Protein AF-A0AAV7BR10-F1 (afdb_monomer)

Foldseek 3Di:
DFPDAFQKKKKWFAAPPDDQVNVCVVLCVLHHWPDKAKDDDPPPGTIIIMTGGPHNNSLVSCQVPQQQDDDPRTGMHMFGDDDPPDDDDDPDDGPDPDCPVPPQWFKKKKAQADQPDFQVLVCVLLVVLADWPDKGFDADPVPRTGPRIIMTIHNDPRSLVVCQVPQAQDDRPNTRMHMDGDDPPPPDDDDDPDDPPPQPDLVNQLVPDDFLFQKKKKFWQQPPDDQVLVCVLLVVLAAWDDKADDNNRRMIMTGHPGSSSLSVSQSVQAQDDRPNTGMHMHGDDDDPVSVVVVVVVVVVVVVVVVVVVVVVPD

Solvent-accessible surface area (backbone atoms only — not comparable to full-atom values): 17869 Å² total; per-residue (Å²): 142,77,91,79,66,73,27,37,30,32,41,29,51,38,38,86,85,63,48,62,69,56,52,51,60,59,53,41,75,65,31,66,64,72,48,73,49,70,47,78,52,88,87,74,56,63,21,33,31,39,40,28,30,78,43,39,70,36,34,55,52,39,39,71,69,43,40,65,38,69,48,89,87,27,52,24,43,43,42,77,52,80,68,96,86,76,80,81,88,80,91,79,83,85,85,71,86,82,65,66,83,59,78,74,33,33,45,32,28,38,31,55,40,32,70,84,64,46,42,64,55,51,48,63,72,50,44,86,47,40,66,69,75,47,65,42,56,42,51,42,90,88,76,67,44,55,70,27,33,31,40,39,23,17,63,42,62,66,32,38,53,50,40,32,67,69,47,39,65,36,76,49,85,92,25,52,24,43,46,38,79,51,75,80,69,72,75,76,83,74,91,65,98,66,92,75,72,70,75,54,49,57,73,62,52,48,71,71,50,61,82,82,55,19,36,26,26,41,32,48,33,75,61,88,60,44,60,67,57,52,50,66,70,49,46,87,43,42,62,71,74,47,72,49,70,38,51,96,75,12,33,33,39,40,26,32,78,41,32,65,29,26,27,52,38,29,42,70,46,36,71,35,71,52,91,88,22,61,25,45,38,42,77,42,83,85,53,76,74,62,59,52,52,57,56,51,49,57,49,50,54,51,49,51,54,52,50,55,57,57,67,68,71,114

Structure (mmCIF, N/CA/C/O backbone):
data_AF-A0AAV7BR10-F1
#
_entry.id   AF-A0AAV7BR10-F1
#
loop_
_atom_site.group_PDB
_atom_site.id
_atom_site.type_symbol
_atom_site.label_atom_id
_atom_site.label_alt_id
_atom_site.label_comp_id
_atom_site.label_asym_id
_atom_site.label_entity_id
_atom_site.label_seq_id
_atom_site.pdbx_PDB_ins_code
_atom_site.Cartn_x
_atom_site.Cartn_y
_atom_site.Cartn_z
_atom_site.occupancy
_atom_site.B_iso_or_equiv
_atom_site.auth_seq_id
_atom_site.auth_comp_id
_atom_site.auth_asym_id
_atom_site.auth_atom_id
_atom_site.pdbx_PDB_model_num
ATOM 1 N N . MET A 1 1 ? 33.659 -6.504 -19.822 1.00 43.47 1 MET A N 1
ATOM 2 C CA . MET A 1 1 ? 32.257 -6.077 -19.611 1.00 43.47 1 MET A CA 1
ATOM 3 C C . MET A 1 1 ? 31.432 -7.287 -19.159 1.00 43.47 1 MET A C 1
ATOM 5 O O . MET A 1 1 ? 30.540 -7.712 -19.874 1.00 43.47 1 MET A O 1
ATOM 9 N N . GLU A 1 2 ? 31.748 -7.874 -17.999 1.00 45.16 2 GLU A N 1
ATOM 10 C CA . GLU A 1 2 ? 31.000 -9.016 -17.420 1.00 45.16 2 GLU A CA 1
ATOM 11 C C . GLU A 1 2 ? 30.493 -8.731 -15.988 1.00 45.16 2 GLU A C 1
ATOM 13 O O . GLU A 1 2 ? 29.730 -9.517 -15.435 1.00 45.16 2 GLU A O 1
ATOM 18 N N . ASP A 1 3 ? 30.846 -7.578 -15.406 1.00 47.34 3 ASP A N 1
ATOM 19 C CA . ASP A 1 3 ? 30.619 -7.255 -13.986 1.00 47.34 3 ASP A CA 1
ATOM 20 C C . ASP A 1 3 ? 29.206 -6.763 -13.619 1.00 47.34 3 ASP A C 1
ATOM 22 O O . ASP A 1 3 ? 28.959 -6.409 -12.469 1.00 47.34 3 ASP A O 1
ATOM 26 N N . GLU A 1 4 ? 28.249 -6.756 -14.548 1.00 62.22 4 GLU A N 1
ATOM 27 C CA . GLU A 1 4 ? 26.954 -6.085 -14.324 1.00 62.22 4 GLU A CA 1
ATOM 28 C C . GLU A 1 4 ? 25.726 -6.996 -14.455 1.00 62.22 4 GLU A C 1
ATOM 30 O O . GLU A 1 4 ? 24.586 -6.545 -14.353 1.00 62.22 4 GLU A O 1
ATOM 35 N N . MET A 1 5 ? 25.919 -8.303 -14.659 1.00 73.06 5 MET A N 1
ATOM 36 C CA . MET A 1 5 ? 24.786 -9.216 -14.811 1.00 73.06 5 MET A CA 1
ATOM 37 C C . MET A 1 5 ? 24.234 -9.679 -13.449 1.00 73.06 5 MET A C 1
ATOM 39 O O . MET A 1 5 ? 25.004 -10.094 -12.576 1.00 73.06 5 MET A O 1
ATOM 43 N N . PRO A 1 6 ? 22.902 -9.660 -13.239 1.00 81.69 6 PRO A N 1
ATOM 44 C CA . PRO A 1 6 ? 22.301 -10.009 -11.955 1.00 81.69 6 PRO A CA 1
ATOM 45 C C . PRO A 1 6 ? 22.553 -11.481 -11.610 1.00 81.69 6 PRO A C 1
ATOM 47 O O . PRO A 1 6 ? 22.370 -12.370 -12.438 1.00 81.69 6 PRO A O 1
ATOM 50 N N . ARG A 1 7 ? 22.956 -11.758 -10.367 1.00 88.19 7 ARG A N 1
ATOM 51 C CA . ARG A 1 7 ? 23.260 -13.121 -9.879 1.00 88.19 7 ARG A CA 1
ATOM 52 C C . ARG A 1 7 ? 22.300 -13.619 -8.803 1.00 88.19 7 ARG A C 1
ATOM 54 O O . ARG A 1 7 ? 22.440 -14.743 -8.326 1.00 88.19 7 ARG A O 1
ATOM 61 N N . THR A 1 8 ? 21.327 -12.796 -8.434 1.00 87.19 8 THR A N 1
ATOM 62 C CA . THR A 1 8 ? 20.400 -13.077 -7.340 1.00 87.19 8 THR A CA 1
ATOM 63 C C . THR A 1 8 ? 18.991 -13.252 -7.881 1.00 87.19 8 THR A C 1
ATOM 65 O O . THR A 1 8 ? 18.520 -12.444 -8.683 1.00 87.19 8 THR A O 1
ATOM 68 N N . LEU A 1 9 ? 18.311 -14.298 -7.424 1.00 88.12 9 LEU A N 1
ATOM 69 C CA . LEU A 1 9 ? 16.923 -14.600 -7.743 1.00 88.12 9 LEU A CA 1
ATOM 70 C C . LEU A 1 9 ? 16.039 -14.392 -6.517 1.00 88.12 9 LEU A C 1
ATOM 72 O O . LEU A 1 9 ? 16.405 -14.769 -5.408 1.00 88.12 9 LEU A O 1
ATOM 76 N N . TYR A 1 10 ? 14.857 -13.838 -6.735 1.00 90.25 10 TYR A N 1
ATOM 77 C CA . TYR A 1 10 ? 13.720 -13.927 -5.831 1.00 90.25 10 TYR A CA 1
ATOM 78 C C . TYR A 1 10 ? 12.954 -15.222 -6.121 1.00 90.25 10 TYR A C 1
ATOM 80 O O . TYR A 1 10 ? 12.606 -15.483 -7.272 1.00 90.25 10 TYR A O 1
ATOM 88 N N . VAL A 1 11 ? 12.654 -16.004 -5.086 1.00 87.88 11 VAL A N 1
ATOM 89 C CA . VAL A 1 11 ? 11.868 -17.242 -5.159 1.00 87.88 11 VAL A CA 1
ATOM 90 C C . VAL A 1 11 ? 10.693 -17.126 -4.187 1.00 87.88 11 VAL A C 1
ATOM 92 O O . VAL A 1 11 ? 10.872 -17.196 -2.976 1.00 87.88 11 VAL A O 1
ATOM 95 N N . GLY A 1 12 ? 9.487 -16.919 -4.707 1.00 86.44 12 GLY A N 1
ATOM 96 C CA . GLY A 1 12 ? 8.266 -16.721 -3.922 1.00 86.44 12 GLY A CA 1
ATOM 97 C C . GLY A 1 12 ? 7.225 -17.821 -4.105 1.00 86.44 12 GLY A C 1
ATOM 98 O O . GLY A 1 12 ? 7.429 -18.778 -4.855 1.00 86.44 12 GLY A O 1
ATOM 99 N N . ASN A 1 13 ? 6.076 -17.642 -3.444 1.00 84.25 13 ASN A N 1
ATOM 100 C CA . ASN A 1 13 ? 4.970 -18.609 -3.411 1.00 84.25 13 ASN A CA 1
ATOM 101 C C . ASN A 1 13 ? 5.385 -19.983 -2.850 1.00 84.25 13 ASN A C 1
ATOM 103 O O . ASN A 1 13 ? 4.902 -21.026 -3.294 1.00 84.25 13 ASN A O 1
ATOM 107 N N . LEU A 1 14 ? 6.304 -19.993 -1.883 1.00 85.62 14 LEU A N 1
ATOM 108 C CA . LEU A 1 14 ? 6.765 -21.228 -1.259 1.00 85.62 14 LEU A CA 1
ATOM 109 C C . LEU A 1 14 ? 5.678 -21.800 -0.336 1.00 85.62 14 LEU A C 1
ATOM 111 O O . LEU A 1 14 ? 4.795 -21.078 0.138 1.00 85.62 14 LEU A O 1
ATOM 115 N N . SER A 1 15 ? 5.722 -23.112 -0.089 1.00 84.06 15 SER A N 1
ATOM 116 C CA . SER A 1 15 ? 4.956 -23.696 1.020 1.00 84.06 15 SER A CA 1
ATOM 117 C C . SER A 1 15 ? 5.592 -23.300 2.352 1.00 84.06 15 SER A C 1
ATOM 119 O O . SER A 1 15 ? 6.796 -23.063 2.424 1.00 84.06 15 SER A O 1
ATOM 121 N N . ARG A 1 16 ? 4.792 -23.265 3.418 1.00 83.44 16 ARG A N 1
ATOM 122 C CA . ARG A 1 16 ? 5.275 -23.026 4.787 1.00 83.44 16 ARG A CA 1
ATOM 123 C C . ARG A 1 16 ? 6.167 -24.147 5.310 1.00 83.44 16 ARG A C 1
ATOM 125 O O . ARG A 1 16 ? 6.990 -23.895 6.178 1.00 83.44 16 ARG A O 1
ATOM 132 N N . ASP A 1 17 ? 6.047 -25.334 4.727 1.00 85.06 17 ASP A N 1
ATOM 133 C CA . ASP A 1 17 ? 6.881 -26.492 5.058 1.00 85.06 17 ASP A CA 1
ATOM 134 C C . ASP A 1 17 ? 8.230 -26.483 4.319 1.00 85.06 17 ASP A C 1
ATOM 136 O O . ASP A 1 17 ? 9.089 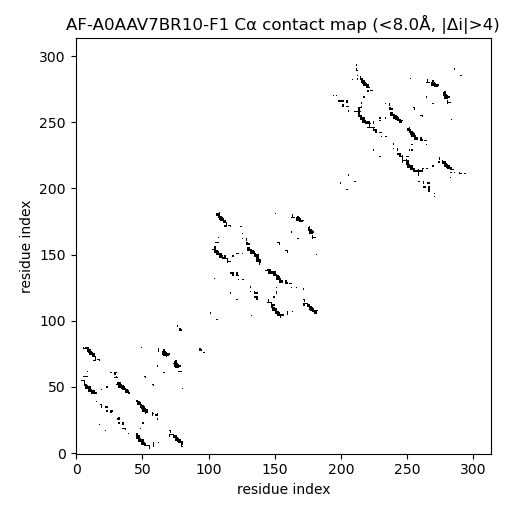-27.329 4.567 1.00 85.06 17 ASP A O 1
ATOM 140 N N . VAL A 1 18 ? 8.428 -25.553 3.374 1.00 86.06 18 VAL A N 1
ATOM 141 C CA . VAL A 1 18 ? 9.709 -25.413 2.675 1.00 86.06 18 VAL A CA 1
ATOM 142 C C . VAL A 1 18 ? 10.737 -24.829 3.636 1.00 86.06 18 VAL A C 1
ATOM 144 O O . VAL A 1 18 ? 10.479 -23.843 4.318 1.00 86.06 18 VAL A O 1
ATOM 147 N N . THR A 1 19 ? 11.927 -25.420 3.644 1.00 88.25 19 THR A N 1
ATOM 148 C CA . THR A 1 19 ? 13.073 -24.936 4.413 1.00 88.25 19 THR A CA 1
ATOM 149 C C . THR A 1 19 ? 14.135 -24.344 3.494 1.00 88.25 19 THR A C 1
ATOM 151 O O . THR A 1 19 ? 14.229 -24.682 2.311 1.00 88.25 19 THR A O 1
ATOM 154 N N . GLU A 1 20 ? 14.989 -23.491 4.054 1.00 86.56 20 GLU A N 1
ATOM 155 C CA . GLU A 1 20 ? 16.137 -22.925 3.341 1.00 86.56 20 GLU A CA 1
ATOM 156 C C . GLU A 1 20 ? 17.071 -24.018 2.797 1.00 86.56 20 GLU A C 1
ATOM 158 O O . GLU A 1 20 ? 17.507 -23.950 1.648 1.00 86.56 20 GLU A O 1
ATOM 163 N N . ALA A 1 21 ? 17.305 -25.074 3.586 1.00 85.56 21 ALA A N 1
ATOM 164 C CA . ALA A 1 21 ? 18.121 -26.219 3.188 1.00 85.56 21 ALA A CA 1
ATOM 165 C C . ALA A 1 21 ? 17.555 -26.936 1.952 1.00 85.56 21 ALA A C 1
ATOM 167 O O . ALA A 1 21 ? 18.310 -27.295 1.048 1.00 85.56 21 ALA A O 1
ATOM 168 N N . LEU A 1 22 ? 16.228 -27.093 1.873 1.00 88.44 22 LEU A N 1
ATOM 169 C CA . LEU A 1 22 ? 15.575 -27.680 0.704 1.00 88.44 22 LEU A CA 1
ATOM 170 C C . LEU A 1 22 ? 15.758 -26.799 -0.537 1.00 88.44 22 LEU A C 1
ATOM 172 O O . LEU A 1 22 ? 16.078 -27.315 -1.607 1.00 88.44 22 LEU A O 1
ATOM 176 N N . ILE A 1 23 ? 15.583 -25.480 -0.409 1.00 90.94 23 ILE A N 1
ATOM 177 C CA . ILE A 1 23 ? 15.806 -24.550 -1.523 1.00 90.94 23 ILE A CA 1
ATOM 178 C C . ILE A 1 23 ? 17.254 -24.623 -2.004 1.00 90.94 23 ILE A C 1
ATOM 180 O O . ILE A 1 23 ? 17.480 -24.789 -3.202 1.00 90.94 23 ILE A O 1
ATOM 184 N N . LEU A 1 24 ? 18.226 -24.566 -1.092 1.00 87.75 24 LEU A N 1
ATOM 185 C CA . LEU A 1 24 ? 19.640 -24.697 -1.437 1.00 87.75 24 LEU A CA 1
ATOM 186 C C . LEU A 1 24 ? 19.923 -26.018 -2.149 1.00 87.75 24 LEU A C 1
ATOM 188 O O . LEU A 1 24 ? 20.577 -26.006 -3.188 1.00 87.75 24 LEU A O 1
ATOM 192 N N . GLN A 1 25 ? 19.395 -27.138 -1.654 1.00 87.00 25 GLN A N 1
ATOM 193 C CA . GLN A 1 25 ? 19.579 -28.446 -2.281 1.00 87.00 25 GLN A CA 1
ATOM 194 C C . GLN A 1 25 ? 18.991 -28.499 -3.698 1.00 87.00 25 GLN A C 1
ATOM 196 O O . GLN A 1 25 ? 19.585 -29.098 -4.593 1.00 87.00 25 GLN A O 1
ATOM 201 N N . VAL A 1 26 ? 17.825 -27.890 -3.917 1.00 89.31 26 VAL A N 1
ATOM 202 C CA . VAL A 1 26 ? 17.155 -27.888 -5.223 1.00 89.31 26 VAL A CA 1
ATOM 203 C C . VAL A 1 26 ? 17.877 -26.975 -6.217 1.00 89.31 26 VAL A C 1
ATOM 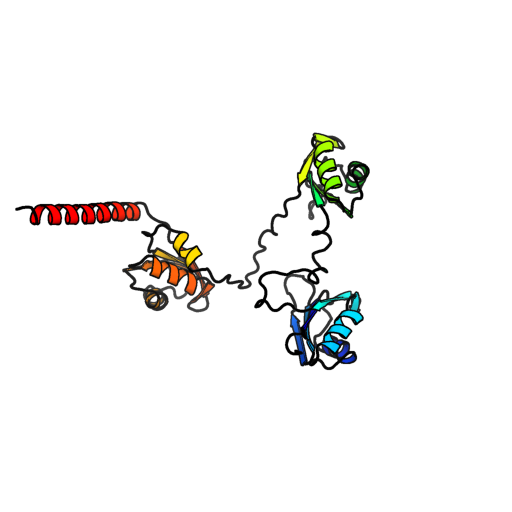205 O O . VAL A 1 26 ? 18.165 -27.400 -7.333 1.00 89.31 26 VAL A O 1
ATOM 208 N N . PHE A 1 27 ? 18.202 -25.743 -5.826 1.00 90.50 27 PHE A N 1
ATOM 209 C CA . PHE A 1 27 ? 18.850 -24.769 -6.711 1.00 90.50 27 PHE A CA 1
ATOM 210 C C . PHE A 1 27 ? 20.331 -25.104 -6.962 1.00 90.50 27 PHE A C 1
ATOM 212 O O . PHE A 1 27 ? 20.832 -24.853 -8.058 1.00 90.50 27 PHE A O 1
ATOM 219 N N . SER A 1 28 ? 21.003 -25.783 -6.021 1.00 89.62 28 SER A N 1
ATOM 220 C CA . SER A 1 28 ? 22.386 -26.253 -6.207 1.00 89.62 28 SER A CA 1
ATOM 221 C C . SER A 1 28 ? 22.537 -27.347 -7.268 1.00 89.62 28 SER A C 1
ATOM 223 O O . SER A 1 28 ? 23.646 -27.575 -7.739 1.00 89.62 28 SER A O 1
ATOM 225 N N . GLN A 1 29 ? 21.446 -27.999 -7.697 1.00 88.94 29 GLN A N 1
ATOM 226 C CA . GLN A 1 29 ? 21.483 -28.946 -8.825 1.00 88.94 29 GLN A CA 1
ATOM 227 C C . GLN A 1 29 ? 21.731 -28.252 -10.169 1.00 88.94 29 GLN A C 1
ATOM 229 O O . GLN A 1 29 ? 22.172 -28.895 -11.117 1.00 88.94 29 GLN A O 1
ATOM 234 N N . ILE A 1 30 ? 21.425 -26.955 -10.260 1.00 86.94 30 ILE A N 1
ATOM 235 C CA . ILE A 1 30 ? 21.572 -26.164 -11.487 1.00 86.94 30 ILE A CA 1
ATOM 236 C C . ILE A 1 30 ? 22.921 -25.439 -11.496 1.00 86.94 30 ILE A C 1
ATOM 238 O O . ILE A 1 30 ? 23.544 -25.298 -12.546 1.00 86.94 30 ILE A O 1
ATOM 242 N N . GLY A 1 31 ? 23.394 -24.999 -10.331 1.00 87.19 31 GLY A N 1
ATOM 243 C CA . GLY A 1 31 ? 24.731 -24.442 -10.168 1.00 87.19 31 GLY A CA 1
ATOM 244 C C . GLY A 1 31 ? 25.036 -24.052 -8.724 1.00 87.19 31 GLY A C 1
ATOM 245 O O . GLY A 1 31 ? 24.126 -23.981 -7.899 1.00 87.19 31 GLY A O 1
ATOM 246 N N . PRO A 1 32 ? 26.307 -23.777 -8.393 1.00 85.06 32 PRO A N 1
ATOM 247 C CA . PRO A 1 32 ? 26.710 -23.474 -7.027 1.00 85.06 32 PRO A CA 1
ATOM 248 C C . PRO A 1 32 ? 26.026 -22.195 -6.517 1.00 85.06 32 PRO A C 1
ATOM 250 O O . PRO A 1 32 ? 26.160 -21.109 -7.096 1.00 85.06 32 PRO A O 1
ATOM 253 N N . CYS A 1 33 ? 25.296 -22.338 -5.410 1.00 87.62 33 CYS A N 1
ATOM 254 C CA . CYS A 1 33 ? 24.660 -21.237 -4.695 1.00 87.62 33 CYS A CA 1
ATOM 255 C C . CYS A 1 33 ? 25.658 -20.619 -3.706 1.00 87.62 33 CYS A C 1
ATOM 257 O O . CYS A 1 33 ? 26.317 -21.330 -2.951 1.00 87.62 33 CYS A O 1
ATOM 259 N N . LYS A 1 34 ? 25.755 -19.292 -3.697 1.00 85.06 34 LYS A N 1
ATOM 260 C CA . LYS A 1 34 ? 26.577 -18.513 -2.766 1.00 85.06 34 LYS A CA 1
ATOM 261 C C . LYS A 1 34 ? 25.839 -18.235 -1.459 1.00 85.06 34 LYS A C 1
ATOM 263 O O . LYS A 1 34 ? 26.438 -18.302 -0.391 1.00 85.06 34 LYS A O 1
ATOM 268 N N . SER A 1 35 ? 24.550 -17.910 -1.536 1.00 85.75 35 SER A N 1
ATOM 269 C CA . SER A 1 35 ? 23.705 -17.729 -0.355 1.00 85.75 35 SER A CA 1
ATOM 270 C C . SER A 1 35 ? 22.238 -18.003 -0.673 1.00 85.75 35 SER A C 1
ATOM 272 O O . SER A 1 35 ? 21.792 -17.833 -1.809 1.00 85.75 35 SER A O 1
ATOM 274 N N . CYS A 1 36 ? 21.484 -18.416 0.342 1.00 88.31 36 CYS A N 1
ATOM 275 C CA . CYS A 1 36 ? 20.030 -18.407 0.326 1.00 88.31 36 CYS A CA 1
ATOM 276 C C . CYS A 1 36 ? 19.564 -17.680 1.585 1.00 88.31 36 CYS A C 1
ATOM 278 O O . CYS A 1 36 ? 20.102 -17.912 2.657 1.00 88.31 36 CYS A O 1
ATOM 280 N N . LYS A 1 37 ? 18.592 -16.779 1.465 1.00 86.94 37 LYS A N 1
ATOM 281 C CA . LYS A 1 37 ? 17.993 -16.099 2.616 1.00 86.94 37 LYS A CA 1
ATOM 282 C C . LYS A 1 37 ? 16.494 -16.294 2.582 1.00 86.94 37 LYS A C 1
ATOM 284 O O . LYS A 1 37 ? 15.832 -15.701 1.729 1.00 86.94 37 LYS A O 1
ATOM 289 N N . MET A 1 38 ? 15.968 -17.106 3.493 1.00 85.69 38 MET A N 1
ATOM 290 C CA . MET A 1 38 ? 14.532 -17.345 3.601 1.00 85.69 38 MET A CA 1
ATOM 291 C C . MET A 1 38 ? 13.854 -16.319 4.512 1.00 85.69 38 MET A C 1
ATOM 293 O O . MET A 1 38 ? 14.339 -16.008 5.596 1.00 85.69 38 MET A O 1
ATOM 297 N N . ILE A 1 39 ? 12.721 -15.788 4.057 1.00 80.00 39 ILE A N 1
ATOM 298 C CA . ILE A 1 39 ? 11.865 -14.863 4.793 1.00 80.00 39 ILE A CA 1
ATOM 299 C C . ILE A 1 39 ? 10.506 -15.532 4.982 1.00 80.00 39 ILE A C 1
ATOM 301 O O . ILE A 1 39 ? 9.805 -15.864 4.022 1.00 80.00 39 ILE A O 1
ATOM 305 N N . MET A 1 40 ? 10.145 -15.734 6.245 1.00 75.06 40 MET A N 1
ATOM 306 C CA . MET A 1 40 ? 8.851 -16.266 6.647 1.00 75.06 40 MET A CA 1
ATOM 307 C C . MET A 1 40 ? 7.999 -15.106 7.146 1.00 75.06 40 MET A C 1
ATOM 309 O O . MET A 1 40 ? 8.284 -14.529 8.192 1.00 75.06 40 MET A O 1
ATOM 313 N N . ASP A 1 41 ? 6.978 -14.743 6.375 1.00 61.16 41 ASP A N 1
ATOM 314 C CA . ASP A 1 41 ? 6.054 -13.688 6.772 1.00 61.16 41 ASP A CA 1
ATOM 315 C C . ASP A 1 41 ? 5.025 -14.233 7.781 1.00 61.16 41 ASP A C 1
ATOM 317 O O . ASP A 1 41 ? 4.293 -15.195 7.516 1.00 61.16 41 ASP A O 1
ATOM 321 N N . THR A 1 42 ? 4.962 -13.607 8.955 1.00 56.72 42 THR A N 1
ATOM 322 C CA . THR A 1 42 ? 4.033 -13.951 10.039 1.00 56.72 42 THR A CA 1
ATOM 323 C C . THR A 1 42 ? 2.607 -13.447 9.780 1.00 56.72 42 THR A C 1
ATOM 325 O O . THR A 1 42 ? 1.671 -13.907 10.433 1.00 56.72 42 THR A O 1
ATOM 328 N N . ALA A 1 43 ? 2.397 -12.583 8.778 1.00 53.12 43 ALA A N 1
ATOM 329 C CA . ALA A 1 43 ? 1.123 -11.936 8.459 1.00 53.12 43 ALA A CA 1
ATOM 330 C C . ALA A 1 43 ? 0.183 -12.752 7.547 1.00 53.12 43 ALA A C 1
ATOM 332 O O . ALA A 1 43 ? -0.834 -12.235 7.080 1.00 53.12 43 ALA A O 1
ATOM 333 N N . GLY A 1 44 ? 0.493 -14.026 7.284 1.00 57.66 44 GLY A N 1
ATOM 334 C CA . GLY A 1 44 ? -0.361 -14.905 6.473 1.00 57.66 44 GLY A CA 1
ATOM 335 C C . GLY A 1 44 ? 0.033 -15.010 4.998 1.00 57.66 44 GLY A C 1
ATOM 336 O O . GLY A 1 44 ? -0.575 -15.801 4.281 1.00 57.66 44 GLY A O 1
ATOM 337 N N . ASN A 1 45 ? 1.049 -14.271 4.543 1.00 71.62 45 ASN A N 1
ATOM 338 C CA . ASN A 1 45 ? 1.578 -14.428 3.189 1.00 71.62 45 ASN A CA 1
ATOM 339 C C . ASN A 1 45 ? 2.396 -15.722 3.052 1.00 71.62 45 ASN A C 1
ATOM 341 O O . ASN A 1 45 ? 2.794 -16.356 4.037 1.00 71.62 45 ASN A O 1
ATOM 345 N N . ASP A 1 46 ? 2.616 -16.117 1.801 1.00 79.94 46 ASP A N 1
ATOM 346 C CA . ASP A 1 46 ? 3.456 -17.258 1.469 1.00 79.94 46 ASP A CA 1
ATOM 347 C C . ASP A 1 46 ? 4.938 -16.906 1.651 1.00 79.94 46 ASP A C 1
ATOM 349 O O . ASP A 1 46 ? 5.359 -15.833 1.202 1.00 79.94 46 ASP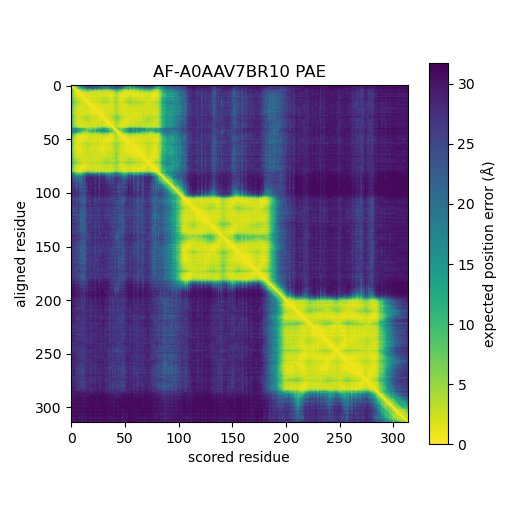 A O 1
ATOM 353 N N . PRO A 1 47 ? 5.746 -17.788 2.267 1.00 83.38 47 PRO A N 1
ATOM 354 C CA . PRO A 1 47 ? 7.176 -17.557 2.405 1.00 83.38 47 PRO A CA 1
ATOM 355 C C . PRO A 1 47 ? 7.868 -17.344 1.057 1.00 83.38 47 PRO A C 1
ATOM 357 O O . PRO A 1 47 ? 7.428 -17.822 0.003 1.00 83.38 47 PRO A O 1
ATOM 360 N N . TYR A 1 48 ? 8.995 -16.643 1.104 1.00 89.44 48 TYR A N 1
ATOM 361 C CA . TYR A 1 48 ? 9.852 -16.417 -0.052 1.00 89.44 48 TYR A CA 1
ATOM 362 C C . TYR A 1 48 ? 11.321 -16.414 0.364 1.00 89.44 48 TYR A C 1
ATOM 364 O O . TYR A 1 48 ? 11.649 -16.288 1.542 1.00 89.44 48 TYR A O 1
ATOM 372 N N . CYS A 1 49 ? 12.227 -16.549 -0.595 1.00 90.12 49 CYS A N 1
ATOM 373 C CA . CYS A 1 49 ? 13.654 -16.461 -0.339 1.00 90.12 49 CYS A CA 1
ATOM 374 C C . CYS A 1 49 ? 14.406 -15.772 -1.476 1.00 90.12 49 CYS A C 1
ATOM 376 O O . CYS A 1 49 ? 13.907 -15.643 -2.594 1.00 90.12 49 CYS A O 1
ATOM 378 N N . PHE A 1 50 ? 15.629 -15.344 -1.179 1.00 92.25 50 PHE A N 1
ATOM 379 C CA . PHE A 1 50 ? 16.577 -14.861 -2.175 1.00 92.25 50 PHE A CA 1
ATOM 380 C C . PHE A 1 50 ? 17.716 -15.855 -2.323 1.00 92.25 50 PHE A C 1
ATOM 382 O O . PHE A 1 50 ? 18.324 -16.210 -1.319 1.00 92.25 50 PHE A O 1
ATOM 389 N N . VAL A 1 51 ? 18.004 -16.279 -3.551 1.00 91.50 51 VAL A N 1
ATOM 390 C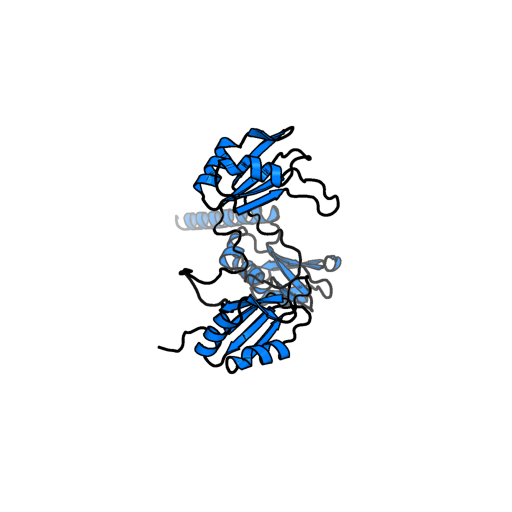 CA . VAL A 1 51 ? 19.095 -17.210 -3.864 1.00 91.50 51 VAL A CA 1
ATOM 391 C C . VAL A 1 51 ? 20.130 -16.473 -4.707 1.00 91.50 51 VAL A C 1
ATOM 393 O O . VAL A 1 51 ? 19.828 -16.052 -5.822 1.00 91.50 51 VAL A O 1
ATOM 396 N N . GLU A 1 52 ? 21.339 -16.290 -4.182 1.00 90.19 52 GLU A N 1
ATOM 397 C CA . GLU A 1 52 ? 22.475 -15.730 -4.922 1.00 90.19 52 GLU A CA 1
ATOM 398 C C . GLU A 1 52 ? 23.345 -16.866 -5.465 1.00 90.19 52 GLU A C 1
ATOM 400 O O . GLU A 1 52 ? 23.746 -17.756 -4.718 1.00 90.19 52 GLU A O 1
ATOM 405 N N . PHE A 1 53 ? 23.682 -16.811 -6.751 1.00 89.19 53 PHE A N 1
ATOM 406 C CA . PHE A 1 53 ? 24.630 -17.718 -7.395 1.00 89.19 53 PHE A CA 1
ATOM 407 C C . PHE A 1 53 ? 26.022 -17.090 -7.509 1.00 89.19 53 PHE A C 1
ATOM 409 O O . PHE A 1 53 ? 26.180 -15.865 -7.555 1.00 89.19 53 PHE A O 1
ATOM 416 N N . PHE A 1 54 ? 27.045 -17.941 -7.618 1.00 85.38 54 PHE A N 1
ATOM 417 C CA . PHE A 1 54 ? 28.395 -17.477 -7.952 1.00 85.38 54 PHE A CA 1
ATOM 418 C C . PHE A 1 54 ? 28.470 -16.883 -9.366 1.00 85.38 54 PHE A C 1
ATOM 420 O O . PHE A 1 54 ? 29.171 -15.899 -9.574 1.00 85.38 54 PHE A O 1
ATOM 427 N N . GLU A 1 55 ? 27.695 -17.416 -10.316 1.00 85.12 55 GLU A N 1
ATOM 428 C CA . GLU A 1 55 ? 27.707 -16.979 -11.718 1.00 85.12 55 GLU A CA 1
ATOM 429 C C . GLU A 1 55 ? 26.304 -16.632 -12.226 1.00 85.12 55 GLU A C 1
ATOM 431 O O . GLU A 1 55 ? 25.321 -17.300 -11.896 1.00 85.12 55 GLU A O 1
ATOM 436 N N . HIS A 1 56 ? 26.225 -15.638 -13.118 1.00 84.88 56 HIS A N 1
ATOM 437 C CA . HIS A 1 56 ? 24.973 -15.227 -13.763 1.00 84.88 56 HIS A CA 1
ATOM 438 C C . HIS A 1 56 ? 24.331 -16.361 -14.570 1.00 84.88 56 HIS A C 1
ATOM 440 O O . HIS A 1 56 ? 23.120 -16.562 -14.497 1.00 84.88 56 HIS A O 1
ATOM 446 N N . ARG A 1 57 ? 25.137 -17.151 -15.292 1.00 82.56 57 ARG A N 1
ATOM 447 C CA . ARG A 1 57 ? 24.657 -18.269 -16.117 1.00 82.56 57 ARG A CA 1
ATOM 448 C C . ARG A 1 57 ? 23.839 -19.280 -15.307 1.00 82.56 57 ARG A C 1
ATOM 450 O O . ARG A 1 57 ? 22.789 -19.719 -15.768 1.00 82.56 57 ARG A O 1
ATOM 457 N N . HIS A 1 58 ? 24.280 -19.602 -14.090 1.00 88.38 58 HIS A N 1
ATOM 458 C CA . HIS A 1 58 ? 23.557 -20.509 -13.195 1.00 88.38 58 HIS A CA 1
ATOM 459 C C . HIS A 1 58 ? 22.255 -19.891 -12.671 1.00 88.38 58 HIS A C 1
ATOM 461 O O . HIS A 1 58 ? 21.236 -20.581 -12.599 1.00 88.38 58 HIS A O 1
ATOM 467 N N . ALA A 1 59 ? 22.250 -18.587 -12.377 1.00 83.50 59 ALA A N 1
ATOM 468 C CA . ALA A 1 59 ? 21.032 -17.881 -11.991 1.00 83.50 59 ALA A CA 1
ATOM 469 C C . ALA A 1 59 ? 20.016 -17.813 -13.150 1.00 83.50 59 ALA A C 1
ATOM 471 O O . ALA A 1 59 ? 18.835 -18.083 -12.950 1.00 83.50 59 ALA A O 1
ATOM 472 N N . ALA A 1 60 ? 20.465 -17.548 -14.380 1.00 79.75 60 ALA A N 1
ATOM 473 C CA . ALA A 1 60 ? 19.602 -17.490 -15.560 1.00 79.75 60 ALA A CA 1
ATOM 474 C C . ALA A 1 60 ? 18.995 -18.863 -15.891 1.00 79.75 60 ALA A C 1
ATOM 476 O O . ALA A 1 60 ? 17.789 -18.975 -16.119 1.00 79.75 60 ALA A O 1
ATOM 477 N N . ALA A 1 61 ? 19.810 -19.923 -15.841 1.00 78.25 61 ALA A N 1
ATOM 478 C CA . ALA A 1 61 ? 19.337 -21.295 -16.001 1.00 78.25 61 ALA A CA 1
ATOM 479 C C . ALA A 1 61 ? 18.330 -21.680 -14.904 1.00 78.25 61 ALA A C 1
ATOM 481 O O . ALA A 1 61 ? 17.301 -22.289 -15.194 1.00 78.25 61 ALA A O 1
ATOM 482 N N . SER A 1 62 ? 18.583 -21.269 -13.657 1.00 86.00 62 SER A N 1
ATOM 483 C CA . SER A 1 62 ? 17.684 -21.538 -12.530 1.00 86.00 62 SER A CA 1
ATOM 484 C C . SER A 1 62 ? 16.355 -20.808 -12.654 1.00 86.00 62 SER A C 1
ATOM 486 O O . SER A 1 62 ? 15.312 -21.404 -12.398 1.00 86.00 62 SER A O 1
ATOM 488 N N . LEU A 1 63 ? 16.364 -19.551 -13.103 1.00 80.75 63 LEU A N 1
ATOM 489 C CA . LEU A 1 63 ? 15.151 -18.791 -13.390 1.00 80.75 63 LEU A CA 1
ATOM 490 C C . LEU A 1 63 ? 14.270 -19.519 -14.413 1.00 80.75 63 LEU A C 1
ATOM 492 O O . LEU A 1 63 ? 13.083 -19.721 -14.162 1.00 80.75 63 LEU A O 1
ATOM 496 N N . ALA A 1 64 ? 14.857 -19.942 -15.534 1.00 73.06 64 ALA A N 1
ATOM 497 C CA . ALA A 1 64 ? 14.130 -20.621 -16.603 1.00 73.06 64 ALA A CA 1
ATOM 498 C C . ALA A 1 64 ? 13.612 -22.007 -16.182 1.00 73.06 64 ALA A C 1
ATOM 500 O O . ALA A 1 64 ? 12.497 -22.379 -16.539 1.00 73.06 64 ALA A O 1
ATOM 501 N N . ALA A 1 65 ? 14.400 -22.767 -15.417 1.00 77.44 65 ALA A N 1
ATOM 502 C CA . ALA A 1 65 ? 14.068 -24.145 -15.059 1.00 77.44 65 ALA A CA 1
ATOM 503 C C . ALA A 1 65 ? 13.134 -24.274 -13.843 1.00 77.44 65 ALA A C 1
ATOM 505 O O . ALA A 1 65 ? 12.402 -25.259 -13.732 1.00 77.44 65 ALA A O 1
ATOM 506 N N . MET A 1 66 ? 13.182 -23.323 -12.905 1.00 85.56 66 MET A N 1
ATOM 507 C CA . MET A 1 66 ? 12.482 -23.442 -11.621 1.00 85.56 66 MET A CA 1
ATOM 508 C C . MET A 1 66 ? 11.199 -22.616 -11.539 1.00 85.56 66 MET A C 1
ATOM 510 O O . MET A 1 66 ? 10.334 -22.946 -10.729 1.00 85.56 66 MET A O 1
ATOM 514 N N . ASN A 1 67 ? 11.029 -21.579 -12.364 1.00 81.69 67 ASN A N 1
ATOM 515 C CA . ASN A 1 67 ? 9.797 -20.793 -12.365 1.00 81.69 67 ASN A CA 1
ATOM 516 C C . ASN A 1 67 ? 8.585 -21.649 -12.786 1.00 81.69 67 ASN A C 1
ATOM 518 O O . ASN A 1 67 ? 8.588 -22.267 -13.846 1.00 81.69 67 ASN A O 1
ATOM 522 N N . GLY A 1 68 ? 7.546 -21.688 -11.949 1.00 74.62 68 GLY A N 1
ATOM 523 C CA . GLY A 1 68 ? 6.344 -22.509 -12.138 1.00 74.62 68 GLY A CA 1
ATOM 524 C C . GLY A 1 68 ? 6.490 -23.970 -11.699 1.00 74.62 68 GLY A C 1
ATOM 525 O O . GLY A 1 68 ? 5.515 -24.720 -11.731 1.00 74.62 68 GLY A O 1
ATOM 526 N N . ARG A 1 69 ? 7.677 -24.406 -11.255 1.00 81.88 69 ARG A N 1
ATOM 527 C CA . ARG A 1 69 ? 7.892 -25.789 -10.811 1.00 81.88 69 ARG A CA 1
ATOM 528 C C . ARG A 1 69 ? 7.273 -26.012 -9.431 1.00 81.88 69 ARG A C 1
ATOM 530 O O . ARG A 1 69 ? 7.303 -25.132 -8.575 1.00 81.88 69 ARG A O 1
ATOM 537 N N . LYS A 1 70 ? 6.718 -27.198 -9.183 1.00 82.06 70 LYS A N 1
ATOM 538 C CA . LYS A 1 70 ? 6.115 -27.517 -7.882 1.00 82.06 70 LYS A CA 1
ATOM 539 C C . LYS A 1 70 ? 7.178 -27.935 -6.866 1.00 82.06 70 LYS A C 1
ATOM 541 O O . LYS A 1 70 ? 7.865 -28.930 -7.079 1.00 82.06 70 LYS A O 1
ATOM 546 N N . ILE A 1 71 ? 7.267 -27.211 -5.751 1.00 83.94 71 ILE A N 1
ATOM 547 C CA . ILE A 1 71 ? 8.034 -27.586 -4.556 1.00 83.94 71 ILE A CA 1
ATOM 548 C C . ILE A 1 71 ? 7.035 -27.745 -3.409 1.00 83.94 71 ILE A C 1
ATOM 550 O O . ILE A 1 71 ? 6.275 -26.825 -3.116 1.00 83.94 71 ILE A O 1
ATOM 554 N N . MET A 1 72 ? 7.001 -28.928 -2.788 1.00 82.56 72 MET A N 1
ATOM 555 C CA . MET A 1 72 ? 6.030 -29.259 -1.729 1.00 82.56 72 MET A CA 1
ATOM 556 C C . MET A 1 72 ? 4.573 -28.967 -2.146 1.00 82.56 72 MET A C 1
ATOM 558 O O . MET A 1 72 ? 3.784 -28.408 -1.393 1.00 82.56 72 MET A O 1
ATOM 562 N N . GLY A 1 73 ? 4.229 -29.292 -3.398 1.00 76.94 73 GLY A N 1
ATOM 563 C CA . GLY A 1 73 ? 2.877 -29.127 -3.942 1.00 76.94 73 GLY A CA 1
ATOM 564 C C . GLY A 1 73 ? 2.505 -27.710 -4.400 1.00 76.94 73 GLY A 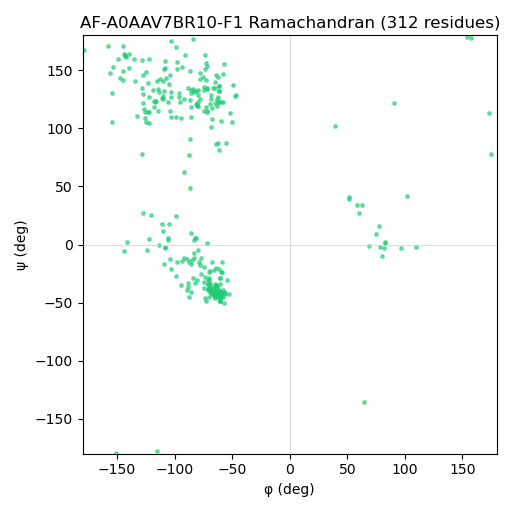C 1
ATOM 565 O O . GLY A 1 73 ? 1.492 -27.568 -5.085 1.00 76.94 73 GLY A O 1
ATOM 566 N N . LYS A 1 74 ? 3.320 -26.683 -4.115 1.00 79.50 74 LYS A N 1
ATOM 567 C CA . LYS A 1 74 ? 3.092 -25.300 -4.571 1.00 79.50 74 LYS A CA 1
ATOM 568 C C . LYS A 1 74 ? 4.026 -24.909 -5.709 1.00 79.50 74 LYS A C 1
ATOM 570 O O . LYS A 1 74 ? 5.208 -25.237 -5.695 1.00 79.50 74 LYS A O 1
ATOM 575 N N . GLU A 1 75 ? 3.485 -24.209 -6.701 1.00 79.62 75 GLU A N 1
ATOM 576 C CA . GLU A 1 75 ? 4.248 -23.699 -7.845 1.00 79.62 75 GLU A CA 1
ATOM 577 C C . GLU A 1 75 ? 5.090 -22.497 -7.425 1.00 79.62 75 GLU A C 1
ATOM 579 O O . GLU A 1 75 ? 4.554 -21.446 -7.069 1.00 79.62 75 GLU A O 1
ATOM 584 N N . VAL A 1 76 ? 6.411 -22.637 -7.466 1.00 84.81 76 VAL A N 1
ATOM 585 C CA . VAL A 1 76 ? 7.313 -21.568 -7.040 1.00 84.81 76 VAL A CA 1
ATOM 586 C C . VAL A 1 76 ? 7.433 -20.504 -8.118 1.00 84.81 76 VAL A C 1
ATOM 588 O O . VAL A 1 76 ? 7.461 -20.801 -9.311 1.00 84.81 76 VAL A O 1
ATOM 591 N N . LYS A 1 77 ? 7.510 -19.242 -7.703 1.00 81.19 77 LYS A N 1
ATOM 592 C CA . LYS A 1 77 ? 7.684 -18.104 -8.609 1.00 81.19 77 LYS A CA 1
ATOM 593 C C . LYS A 1 77 ? 9.114 -17.609 -8.533 1.00 81.19 77 LYS A C 1
ATOM 595 O O . LYS A 1 77 ? 9.505 -17.078 -7.499 1.00 81.19 77 LYS A O 1
ATOM 600 N N . VAL A 1 78 ? 9.867 -17.732 -9.618 1.00 85.69 78 VAL A N 1
ATOM 601 C CA . VAL A 1 78 ? 11.270 -17.302 -9.668 1.00 85.69 78 VAL A CA 1
ATOM 602 C C . VAL A 1 78 ? 11.384 -16.058 -10.542 1.00 85.69 78 VAL A C 1
ATOM 604 O O . VAL A 1 78 ? 10.813 -1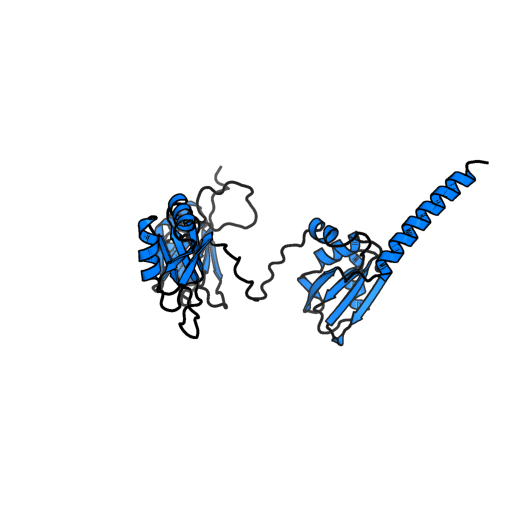6.020 -11.627 1.00 85.69 78 VAL A O 1
ATOM 607 N N . ASN A 1 79 ? 12.079 -15.028 -10.062 1.00 85.12 79 ASN A N 1
ATOM 608 C CA . ASN A 1 79 ? 12.358 -13.783 -10.787 1.00 85.12 79 ASN A CA 1
ATOM 609 C C . ASN A 1 79 ? 13.767 -13.281 -10.451 1.00 85.12 79 ASN A C 1
ATOM 611 O O . ASN A 1 79 ? 14.331 -13.676 -9.434 1.00 85.12 79 ASN A O 1
ATOM 615 N N . TRP A 1 80 ? 14.328 -12.382 -11.258 1.00 84.19 80 TRP A N 1
ATOM 616 C CA . TRP A 1 80 ? 15.537 -11.650 -10.869 1.00 84.19 80 TRP A CA 1
ATOM 617 C C . TRP A 1 80 ? 15.272 -10.802 -9.620 1.00 84.19 80 TRP A C 1
ATOM 619 O O . TRP A 1 80 ? 14.227 -10.161 -9.506 1.00 84.19 80 TRP A O 1
ATOM 629 N N . ALA A 1 81 ? 16.205 -10.803 -8.671 1.00 79.38 81 ALA A N 1
ATOM 630 C CA . ALA A 1 81 ? 16.113 -9.954 -7.494 1.00 79.38 81 ALA A CA 1
ATOM 631 C C . ALA A 1 81 ? 16.568 -8.533 -7.850 1.00 79.38 81 ALA A C 1
ATOM 633 O O . ALA A 1 81 ? 17.715 -8.316 -8.234 1.00 79.38 81 ALA A O 1
ATOM 634 N N . THR A 1 82 ? 15.680 -7.556 -7.698 1.00 68.31 82 THR A N 1
ATOM 635 C CA . THR A 1 82 ? 16.019 -6.135 -7.828 1.00 68.31 82 THR A CA 1
ATOM 636 C C . THR A 1 82 ? 16.548 -5.611 -6.497 1.00 68.31 82 THR A C 1
ATOM 638 O O . THR A 1 82 ? 15.825 -5.618 -5.498 1.00 68.31 82 THR A O 1
ATOM 641 N N . THR A 1 83 ? 17.795 -5.144 -6.463 1.00 50.03 83 THR A N 1
ATOM 642 C CA . THR A 1 83 ? 18.309 -4.360 -5.334 1.00 50.03 83 THR A CA 1
ATOM 643 C C . THR A 1 83 ? 17.694 -2.952 -5.362 1.00 50.03 83 THR A C 1
ATOM 645 O O . THR A 1 83 ? 17.517 -2.378 -6.435 1.00 50.03 83 THR A O 1
ATOM 648 N N . PRO A 1 84 ? 17.357 -2.356 -4.206 1.00 43.53 84 PRO A N 1
ATOM 649 C CA . PRO A 1 84 ? 16.673 -1.060 -4.154 1.00 43.53 84 PRO A CA 1
ATOM 650 C C . PRO A 1 84 ? 17.532 0.162 -4.549 1.00 43.53 84 PRO A C 1
ATOM 652 O O . PRO A 1 84 ? 17.031 1.280 -4.499 1.00 43.53 84 PRO A O 1
ATOM 655 N N . SER A 1 85 ? 18.803 -0.000 -4.936 1.00 36.25 85 SER A N 1
ATOM 656 C CA . SER A 1 85 ? 19.762 1.111 -5.068 1.00 36.25 85 SER A CA 1
ATOM 657 C C . SER A 1 85 ? 20.189 1.488 -6.493 1.00 36.25 85 SER A C 1
ATOM 659 O O . SER A 1 85 ? 21.104 2.290 -6.651 1.00 36.25 85 SER A O 1
ATOM 661 N N . SER A 1 86 ? 19.542 1.007 -7.555 1.00 37.34 86 SER A N 1
ATOM 662 C CA . SER A 1 86 ? 19.812 1.518 -8.910 1.00 37.34 86 SER A CA 1
ATOM 663 C C . SER A 1 86 ? 18.612 1.333 -9.829 1.00 37.34 86 SER A C 1
ATOM 665 O O . SER A 1 86 ? 18.359 0.216 -10.262 1.00 37.34 86 SER A O 1
ATOM 667 N N . GLN A 1 87 ? 17.889 2.424 -10.120 1.00 39.22 87 GLN A N 1
ATOM 668 C CA . GLN A 1 87 ? 17.479 2.809 -11.484 1.00 39.22 87 GLN A CA 1
ATOM 669 C C . GLN A 1 87 ? 16.523 4.014 -11.484 1.00 39.22 87 GLN A C 1
ATOM 671 O O . GLN A 1 87 ? 15.359 3.936 -11.092 1.00 39.22 87 GLN A O 1
ATOM 676 N N . LYS A 1 88 ? 17.018 5.130 -12.030 1.00 38.25 88 LYS A N 1
ATOM 677 C CA . LYS A 1 88 ? 16.205 5.998 -12.884 1.00 38.25 88 LYS A CA 1
ATOM 678 C C . LYS A 1 88 ? 16.013 5.249 -14.207 1.00 38.25 88 LYS A C 1
ATOM 680 O O . LYS A 1 88 ? 16.997 4.744 -14.722 1.00 38.25 88 LYS A O 1
ATOM 685 N N . LYS A 1 89 ? 14.766 5.233 -14.694 1.00 42.28 89 LYS A N 1
ATOM 686 C CA . LYS A 1 89 ? 14.321 5.020 -16.086 1.00 42.28 89 LYS A CA 1
ATOM 687 C C . LYS A 1 89 ? 15.088 3.959 -16.889 1.00 42.28 89 LYS A C 1
ATOM 689 O O . LYS A 1 89 ? 16.163 4.241 -17.385 1.00 42.28 89 LYS A O 1
ATOM 694 N N . ASP A 1 90 ? 14.472 2.783 -17.024 1.00 34.38 90 ASP A N 1
ATOM 695 C CA . ASP A 1 90 ? 14.129 2.140 -18.309 1.00 34.38 90 ASP A CA 1
ATOM 696 C C . ASP A 1 90 ? 13.542 0.746 -18.022 1.00 34.38 90 ASP A C 1
ATOM 698 O O . ASP A 1 90 ? 14.198 -0.285 -18.111 1.00 34.38 90 ASP A O 1
ATOM 702 N N . ALA A 1 91 ? 12.271 0.708 -17.607 1.00 39.69 91 ALA A N 1
ATOM 703 C CA . ALA A 1 91 ? 11.576 -0.529 -17.245 1.00 39.69 91 ALA A CA 1
ATOM 704 C C . ALA A 1 91 ? 10.839 -1.125 -18.453 1.00 39.69 91 ALA A C 1
ATOM 706 O O . ALA A 1 91 ? 9.614 -1.235 -18.452 1.00 39.69 91 ALA A O 1
ATOM 707 N N . ASN A 1 92 ? 11.591 -1.506 -19.487 1.00 40.75 92 ASN A N 1
ATOM 708 C CA . ASN A 1 92 ? 11.107 -2.475 -20.460 1.00 40.75 92 ASN A CA 1
ATOM 709 C C . ASN A 1 92 ? 11.694 -3.840 -20.086 1.00 40.75 92 ASN A C 1
ATOM 711 O O . ASN A 1 92 ? 12.883 -4.085 -20.255 1.00 40.75 92 ASN A O 1
ATOM 715 N N . SER A 1 93 ? 10.810 -4.719 -19.617 1.00 49.19 93 SER A N 1
ATOM 716 C CA . SER A 1 93 ? 11.028 -6.123 -19.245 1.00 49.19 93 SER A CA 1
ATOM 717 C C . SER A 1 93 ? 11.409 -6.407 -17.785 1.00 49.19 93 SER A C 1
ATOM 719 O O . SER A 1 93 ? 12.485 -6.070 -17.305 1.00 49.19 93 SER A O 1
ATOM 721 N N . SER A 1 94 ? 10.549 -7.225 -17.162 1.00 44.31 94 SER A N 1
ATOM 722 C CA . SER A 1 94 ? 10.864 -8.173 -16.072 1.00 44.31 94 SER A CA 1
ATOM 723 C C . SER A 1 94 ? 10.501 -7.792 -14.627 1.00 44.31 94 SER A C 1
ATOM 725 O O . SER A 1 94 ? 11.227 -8.128 -13.698 1.00 44.31 94 SER A O 1
ATOM 727 N N . SER A 1 95 ? 9.323 -7.202 -14.404 1.00 40.44 95 SER A N 1
ATOM 728 C CA . SER A 1 95 ? 8.671 -7.099 -13.075 1.00 40.44 95 SER A CA 1
ATOM 729 C C . SER A 1 95 ? 7.275 -7.761 -13.029 1.00 40.44 95 SER A C 1
ATOM 731 O O . SER A 1 95 ? 6.407 -7.405 -12.232 1.00 40.44 95 SER A O 1
ATOM 733 N N . VAL A 1 96 ? 7.032 -8.751 -13.898 1.00 39.50 96 VAL A N 1
ATOM 734 C CA . VAL A 1 96 ? 5.686 -9.043 -14.429 1.00 39.50 96 VAL A CA 1
ATOM 735 C C . VAL A 1 96 ? 4.934 -10.270 -13.881 1.00 39.50 96 VAL A C 1
ATOM 737 O O . VAL A 1 96 ? 3.967 -10.680 -14.508 1.00 39.50 96 VAL A O 1
ATOM 740 N N . VAL A 1 97 ? 5.267 -10.888 -12.735 1.00 42.47 97 VAL A N 1
ATOM 741 C CA . VAL A 1 97 ? 4.591 -12.172 -12.361 1.00 42.47 97 VAL A CA 1
ATOM 742 C C . VAL A 1 97 ? 3.958 -12.239 -10.962 1.00 42.47 97 VAL A C 1
ATOM 744 O O . VAL A 1 97 ? 3.716 -13.319 -10.417 1.00 42.47 97 VAL A O 1
ATOM 747 N N . SER A 1 98 ? 3.542 -11.111 -10.376 1.00 39.00 98 SER A N 1
ATOM 748 C CA . SER A 1 98 ? 2.522 -11.202 -9.305 1.00 39.00 98 SER A CA 1
ATOM 749 C C . SER A 1 98 ? 1.487 -10.081 -9.225 1.00 39.00 98 SER A C 1
ATOM 751 O O . SER A 1 98 ? 0.500 -10.233 -8.511 1.00 39.00 98 SER A O 1
ATOM 753 N N . THR A 1 99 ? 1.618 -9.027 -10.030 1.00 42.06 99 THR A N 1
ATOM 754 C CA . THR A 1 99 ? 0.608 -7.950 -10.132 1.00 42.06 99 THR A CA 1
ATOM 755 C C . THR A 1 99 ? -0.157 -7.990 -11.473 1.00 42.06 99 THR A C 1
ATOM 757 O O . THR A 1 99 ? -1.118 -7.244 -11.695 1.00 42.06 99 THR A O 1
ATOM 760 N N . LEU A 1 100 ? 0.211 -8.928 -12.356 1.00 37.12 100 LEU A N 1
ATOM 761 C CA . LEU A 1 100 ? -0.217 -9.038 -13.755 1.00 37.12 100 LEU A CA 1
ATOM 762 C C . LEU A 1 100 ? -1.526 -9.813 -13.989 1.00 37.12 100 LEU A C 1
ATOM 764 O O . LEU A 1 100 ? -1.640 -10.643 -14.883 1.00 37.12 100 LEU A O 1
ATOM 768 N N . ARG A 1 101 ? -2.578 -9.499 -13.236 1.00 38.47 101 ARG A N 1
ATOM 769 C CA . ARG A 1 101 ? -3.905 -9.464 -13.880 1.00 38.47 101 ARG A CA 1
ATOM 770 C C . ARG A 1 101 ? -4.410 -8.049 -14.101 1.00 38.47 101 ARG A C 1
ATOM 772 O O . ARG A 1 101 ? -5.510 -7.871 -14.603 1.00 38.47 101 ARG A O 1
ATOM 779 N N . SER A 1 102 ? -3.594 -7.046 -13.786 1.00 44.31 102 SER A N 1
ATOM 780 C CA . SER A 1 102 ? -4.151 -5.740 -13.466 1.00 44.31 102 SER A CA 1
ATOM 781 C C . SER A 1 102 ? -3.386 -4.522 -13.989 1.00 44.31 102 SER A C 1
ATOM 783 O O . SER A 1 102 ? -3.798 -3.399 -13.691 1.00 44.31 102 SER A O 1
ATOM 785 N N . GLN A 1 103 ? -2.295 -4.717 -14.737 1.00 48.97 103 GLN A N 1
ATOM 786 C CA . GLN A 1 103 ? -1.596 -3.611 -15.408 1.00 48.97 103 GLN A CA 1
ATOM 787 C C . GLN A 1 103 ? -1.747 -3.589 -16.935 1.00 48.97 103 GLN A C 1
ATOM 789 O O . GLN A 1 103 ? -1.612 -2.510 -17.493 1.00 48.97 103 GLN A O 1
ATOM 794 N N . ASP A 1 104 ? -2.166 -4.691 -17.567 1.00 58.16 104 ASP A N 1
ATOM 795 C CA . ASP A 1 104 ? -2.546 -4.719 -18.995 1.00 58.16 104 ASP A CA 1
ATOM 796 C C . ASP A 1 104 ? -4.063 -4.815 -19.223 1.00 58.16 104 ASP A C 1
ATOM 798 O O . ASP A 1 104 ? -4.523 -4.960 -20.351 1.00 58.16 104 ASP A O 1
ATOM 802 N N . HIS A 1 105 ? -4.858 -4.752 -18.150 1.00 74.00 105 HIS A N 1
ATOM 803 C CA . HIS A 1 105 ? -6.314 -4.777 -18.246 1.00 74.00 105 HIS A CA 1
ATOM 804 C C . HIS A 1 105 ? -6.916 -3.471 -17.756 1.00 74.00 105 HIS A C 1
ATOM 806 O O . HIS A 1 105 ? -6.501 -2.882 -16.754 1.00 74.00 105 HIS A O 1
ATOM 812 N N . PHE A 1 106 ? -7.949 -3.047 -18.463 1.00 82.38 106 PHE A N 1
ATOM 813 C CA . PHE A 1 106 ? -8.653 -1.807 -18.226 1.00 82.38 106 PHE A CA 1
ATOM 814 C C . PHE A 1 106 ? -9.846 -2.098 -17.329 1.00 82.38 106 PHE A C 1
ATOM 816 O O . PHE A 1 106 ? -10.795 -2.775 -17.723 1.00 82.38 106 PHE A O 1
ATOM 823 N N . HIS A 1 107 ? -9.748 -1.647 -16.082 1.00 87.38 107 HIS A N 1
ATOM 824 C CA . HIS A 1 107 ? -10.729 -1.956 -15.053 1.00 87.38 107 HIS A CA 1
ATOM 825 C C . HIS A 1 107 ? -11.827 -0.893 -14.998 1.00 87.38 107 HIS A C 1
ATOM 827 O O . HIS A 1 107 ? -11.567 0.292 -14.785 1.00 87.38 107 HIS A O 1
ATOM 833 N N . VAL A 1 108 ? -13.063 -1.353 -15.110 1.00 90.06 108 VAL A N 1
ATOM 834 C CA . VAL A 1 108 ? -14.297 -0.592 -14.970 1.00 90.06 108 VAL A CA 1
ATOM 835 C C . VAL A 1 108 ? -14.904 -0.904 -13.606 1.00 90.06 108 VAL A C 1
ATOM 837 O O . VAL A 1 108 ? -15.094 -2.063 -13.235 1.00 90.06 108 VAL A O 1
ATOM 840 N N . PHE A 1 109 ? -15.195 0.138 -12.839 1.00 92.56 109 PHE A N 1
ATOM 841 C CA . PHE A 1 109 ? -16.025 0.069 -11.645 1.00 92.56 109 PHE A CA 1
ATOM 842 C C . PHE A 1 109 ? -17.497 0.043 -12.056 1.00 92.56 109 PHE A C 1
ATOM 844 O O . PHE A 1 109 ? -17.919 0.873 -12.860 1.00 92.56 109 PHE A O 1
ATOM 851 N N . VAL A 1 110 ? -18.266 -0.871 -11.466 1.00 93.81 110 VAL A N 1
ATOM 852 C CA . VAL A 1 110 ? -19.715 -0.986 -11.666 1.00 93.81 110 VAL A CA 1
ATOM 853 C C . VAL A 1 110 ? -20.400 -0.863 -10.308 1.00 93.81 110 VAL A C 1
ATOM 855 O O . VAL A 1 110 ? -20.333 -1.776 -9.491 1.00 93.81 110 VAL A O 1
ATOM 858 N N . GLY A 1 111 ? -21.003 0.286 -10.034 1.00 91.94 111 GLY A N 1
ATOM 859 C CA . GLY A 1 111 ? -21.707 0.605 -8.795 1.00 91.94 111 GLY A CA 1
ATOM 860 C C . GLY A 1 111 ? -23.223 0.540 -8.932 1.00 91.94 111 GLY A C 1
ATOM 861 O O . GLY A 1 111 ? -23.756 0.357 -10.026 1.00 91.94 111 GLY A O 1
ATOM 862 N N . ASP A 1 112 ? -23.898 0.718 -7.797 1.00 92.69 112 ASP A N 1
ATOM 863 C CA . ASP A 1 112 ? -25.361 0.754 -7.677 1.00 92.69 112 ASP A CA 1
ATOM 864 C C . ASP A 1 112 ? -26.068 -0.533 -8.134 1.00 92.69 112 ASP A C 1
ATOM 866 O O . ASP A 1 112 ? -27.242 -0.529 -8.501 1.00 92.69 112 ASP A O 1
ATOM 870 N N . LEU A 1 113 ? -25.362 -1.663 -8.043 1.00 91.62 113 LEU A N 1
ATOM 871 C CA . LEU A 1 113 ? -25.882 -2.979 -8.402 1.00 91.62 113 LEU A CA 1
ATOM 872 C C . LEU A 1 113 ? -27.031 -3.404 -7.478 1.00 91.62 113 LEU A C 1
ATOM 874 O O . LEU A 1 113 ? -26.959 -3.233 -6.255 1.00 91.62 113 LEU A O 1
ATOM 878 N N . SER A 1 114 ? -28.060 -4.030 -8.056 1.00 88.69 114 SER A N 1
ATOM 879 C CA . SER A 1 114 ? -29.097 -4.715 -7.277 1.00 88.69 114 SER A CA 1
ATOM 880 C C . SER A 1 114 ? -28.481 -5.880 -6.472 1.00 88.69 114 SER A C 1
ATOM 882 O O . SER A 1 114 ? -27.540 -6.520 -6.952 1.00 88.69 114 SER A O 1
ATOM 884 N N . PRO A 1 115 ? -28.958 -6.177 -5.244 1.00 85.12 115 PRO A N 1
ATOM 885 C CA . PRO A 1 115 ? -28.406 -7.247 -4.404 1.00 85.12 115 PRO A CA 1
ATOM 886 C C . PRO A 1 115 ? -28.460 -8.640 -5.043 1.00 85.12 115 PRO A C 1
ATOM 888 O O . PRO A 1 115 ? -27.682 -9.511 -4.657 1.00 85.12 115 PRO A O 1
ATOM 891 N N . GLU A 1 116 ? -29.377 -8.832 -5.991 1.00 87.06 116 GLU A N 1
ATOM 892 C CA . GLU A 1 116 ? -29.572 -10.068 -6.753 1.00 87.06 116 GLU A CA 1
ATOM 893 C C . GLU A 1 116 ? -28.544 -10.258 -7.880 1.00 87.06 116 GLU A C 1
ATOM 895 O O . GLU A 1 116 ? -28.358 -11.381 -8.337 1.00 87.06 116 GLU A O 1
ATOM 900 N N . ILE A 1 117 ? -27.841 -9.193 -8.290 1.00 90.25 117 ILE A N 1
ATOM 901 C CA . ILE A 1 117 ? -26.881 -9.244 -9.397 1.00 90.25 117 ILE A CA 1
ATOM 902 C C . ILE A 1 117 ? -25.662 -10.075 -9.018 1.00 90.25 117 ILE A C 1
ATOM 904 O O . ILE A 1 117 ? -24.952 -9.809 -8.037 1.00 90.25 117 ILE A O 1
ATOM 908 N N . THR A 1 118 ? -25.389 -11.064 -9.857 1.00 89.12 118 THR A N 1
ATOM 909 C CA . THR A 1 118 ? -24.246 -11.957 -9.750 1.00 89.12 118 THR A CA 1
ATOM 910 C C . THR A 1 118 ? -23.107 -11.534 -10.673 1.00 89.12 118 THR A C 1
ATOM 912 O O . THR A 1 118 ? -23.224 -10.657 -11.529 1.00 89.12 118 THR A O 1
ATOM 915 N N . THR A 1 119 ? -21.951 -12.167 -10.485 1.00 88.44 119 THR A N 1
ATOM 916 C CA . THR A 1 119 ? -20.804 -11.974 -11.376 1.00 88.44 119 THR A CA 1
ATOM 917 C C . THR A 1 119 ? -21.130 -12.387 -12.815 1.00 88.44 119 THR A C 1
ATOM 919 O O . THR A 1 119 ? -20.630 -11.758 -13.746 1.00 88.44 119 THR A O 1
ATOM 922 N N . ASP A 1 120 ? -21.961 -13.412 -13.007 1.00 89.06 120 ASP A N 1
ATOM 923 C CA . ASP A 1 120 ? -22.354 -13.901 -14.330 1.00 89.06 120 ASP A CA 1
ATOM 924 C C . ASP A 1 120 ? -23.279 -12.915 -15.049 1.00 89.06 120 ASP A C 1
ATOM 926 O O . ASP A 1 120 ? -23.069 -12.647 -16.230 1.00 89.06 120 ASP A O 1
ATOM 930 N N . ASP A 1 121 ? -24.193 -12.263 -14.324 1.00 91.12 121 ASP A N 1
ATOM 931 C CA . ASP A 1 121 ? -25.046 -11.198 -14.874 1.00 91.12 121 ASP A CA 1
ATOM 932 C C . ASP A 1 121 ? -24.214 -10.005 -15.359 1.00 91.12 121 ASP A C 1
ATOM 934 O O . ASP A 1 121 ? -24.445 -9.464 -16.440 1.00 91.12 121 ASP A O 1
ATOM 938 N N . ILE A 1 122 ? -23.185 -9.622 -14.591 1.00 92.38 122 ILE A N 1
ATOM 939 C CA . ILE A 1 122 ? -22.237 -8.584 -15.012 1.00 92.38 122 ILE A CA 1
ATOM 940 C C . ILE A 1 122 ? -21.478 -9.026 -16.267 1.00 92.38 122 ILE A C 1
ATOM 942 O O . ILE A 1 122 ? -21.328 -8.238 -17.196 1.00 92.38 122 ILE A O 1
ATOM 946 N N . LYS A 1 123 ? -20.997 -10.272 -16.333 1.00 90.88 123 LYS A N 1
ATOM 947 C CA . LYS A 1 123 ? -20.300 -10.768 -17.531 1.00 90.88 123 LYS A CA 1
ATOM 948 C C . LYS A 1 123 ? -21.207 -10.759 -18.758 1.00 90.88 123 LYS A C 1
ATOM 950 O O . LYS A 1 123 ? -20.755 -10.353 -19.824 1.00 90.88 123 LYS A O 1
ATOM 955 N N . ALA A 1 124 ? -22.464 -11.166 -18.606 1.00 91.44 124 ALA A N 1
ATOM 956 C CA . ALA A 1 124 ? -23.444 -11.161 -19.684 1.00 91.44 124 ALA A CA 1
ATOM 957 C C . ALA A 1 124 ? -23.747 -9.734 -20.167 1.00 91.44 124 ALA A C 1
ATOM 959 O O . ALA A 1 124 ? -23.735 -9.481 -21.368 1.00 91.44 124 ALA A O 1
ATOM 960 N N . ALA A 1 125 ? -23.941 -8.790 -19.241 1.00 91.06 125 ALA A N 1
ATOM 961 C CA . ALA A 1 125 ? -24.245 -7.401 -19.573 1.00 91.06 125 ALA A CA 1
ATOM 962 C C . ALA A 1 125 ? -23.065 -6.664 -20.230 1.00 91.06 125 ALA A C 1
ATOM 964 O O . ALA A 1 125 ? -23.270 -5.842 -21.118 1.00 91.06 125 ALA A O 1
ATOM 965 N N . PHE A 1 126 ? -21.829 -6.954 -19.814 1.00 93.44 126 PHE A N 1
ATOM 966 C CA . PHE A 1 126 ? -20.631 -6.269 -20.312 1.00 93.44 126 PHE A CA 1
ATOM 967 C C . PHE A 1 126 ? -19.948 -6.986 -21.492 1.00 93.44 126 PHE A C 1
ATOM 969 O O . PHE A 1 126 ? -19.112 -6.389 -22.169 1.00 93.44 126 PHE A O 1
ATOM 976 N N . GLY A 1 127 ? -20.300 -8.246 -21.762 1.00 90.00 127 GLY A N 1
ATOM 977 C CA . GLY A 1 127 ? -19.723 -9.059 -22.837 1.00 90.00 127 GLY A CA 1
ATOM 978 C C . GLY A 1 127 ? -19.860 -8.470 -24.250 1.00 90.00 127 GLY A C 1
ATOM 979 O O . GLY A 1 127 ? -18.893 -8.552 -25.007 1.00 90.00 127 GLY A O 1
ATOM 980 N N . PRO A 1 128 ? -20.988 -7.830 -24.623 1.00 93.12 128 PRO A N 1
ATOM 981 C CA . PRO A 1 128 ? -21.142 -7.208 -25.941 1.00 93.12 128 PRO A CA 1
ATOM 982 C C . PRO A 1 128 ? -20.151 -6.073 -26.241 1.00 93.12 128 PRO A C 1
ATOM 984 O O . PRO A 1 128 ? -19.926 -5.763 -27.407 1.00 93.12 128 PRO A O 1
ATOM 987 N N . PHE A 1 129 ? -19.554 -5.451 -25.218 1.00 87.25 129 PHE A N 1
ATOM 988 C CA . PHE A 1 129 ? -18.635 -4.318 -25.393 1.00 87.25 129 PHE A CA 1
ATOM 989 C C . PHE A 1 129 ? -17.193 -4.739 -25.666 1.00 87.25 129 PHE A C 1
ATOM 991 O O . PHE A 1 129 ? -16.402 -3.916 -26.118 1.00 87.25 129 PHE A O 1
ATOM 998 N N . GLY A 1 130 ? -16.844 -5.997 -25.392 1.00 84.31 130 GLY A N 1
ATOM 999 C CA . GLY A 1 130 ? -15.507 -6.510 -25.641 1.00 84.31 130 GLY A CA 1
ATOM 1000 C C . GLY A 1 130 ? -15.162 -7.731 -24.805 1.00 84.31 130 GLY A C 1
ATOM 1001 O O . GLY A 1 130 ? -15.922 -8.195 -23.951 1.00 84.31 130 GLY A O 1
ATOM 1002 N N . ARG A 1 131 ? -13.963 -8.265 -25.041 1.00 84.62 131 ARG A N 1
ATOM 1003 C CA . ARG A 1 131 ? -13.496 -9.455 -24.330 1.00 84.62 131 ARG A CA 1
ATOM 1004 C C . ARG A 1 131 ? -13.172 -9.101 -22.876 1.00 84.62 131 ARG A C 1
ATOM 1006 O O . ARG A 1 131 ? -12.225 -8.364 -22.599 1.00 84.62 131 ARG A O 1
ATOM 1013 N N . ILE A 1 132 ? -13.933 -9.680 -21.953 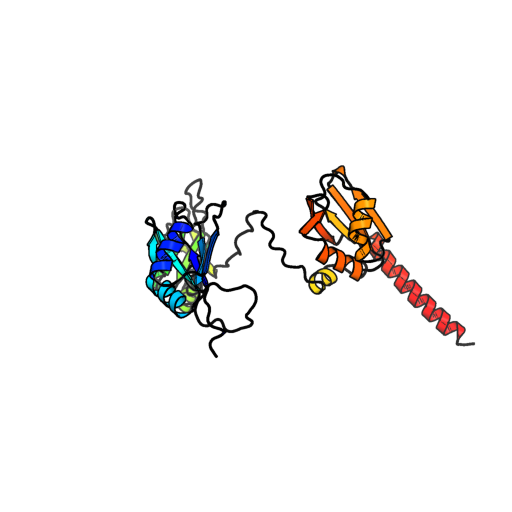1.00 87.75 132 ILE A N 1
ATOM 1014 C CA . ILE A 1 132 ? -13.714 -9.545 -20.510 1.00 87.75 132 ILE A CA 1
ATOM 1015 C C . ILE A 1 132 ? -12.586 -10.492 -20.080 1.00 87.75 132 ILE A C 1
ATOM 1017 O O . ILE A 1 132 ? -12.621 -11.688 -20.376 1.00 87.75 132 ILE A O 1
ATOM 1021 N N . SER A 1 133 ? -11.590 -9.966 -19.369 1.00 83.19 133 SER A N 1
ATOM 1022 C CA . SER A 1 133 ? -10.507 -10.746 -18.761 1.00 83.19 133 SER A CA 1
ATOM 1023 C C . SER A 1 133 ? -10.848 -11.229 -17.355 1.00 83.19 133 SER A C 1
ATOM 1025 O O . SER A 1 133 ? -10.477 -12.340 -16.977 1.00 83.19 133 SER A O 1
ATOM 1027 N N . ASP A 1 134 ? -11.566 -10.411 -16.589 1.00 84.62 134 ASP A N 1
ATOM 1028 C CA . ASP A 1 134 ? -12.028 -10.738 -15.245 1.00 84.62 134 ASP A CA 1
ATOM 1029 C C . ASP A 1 134 ? -13.263 -9.911 -14.878 1.00 84.62 134 ASP A C 1
ATOM 1031 O O . ASP A 1 134 ? -13.390 -8.755 -15.283 1.00 84.62 134 ASP A O 1
ATOM 1035 N N . ALA A 1 135 ? -14.161 -10.480 -14.082 1.00 87.94 135 ALA A N 1
ATOM 1036 C CA . ALA A 1 135 ? -15.306 -9.764 -13.537 1.00 87.94 135 ALA A CA 1
ATOM 1037 C C . ALA A 1 135 ? -15.659 -10.308 -12.154 1.00 87.94 135 ALA A C 1
ATOM 1039 O O . ALA A 1 135 ? -15.564 -11.511 -11.905 1.00 87.94 135 ALA A O 1
ATOM 1040 N N . ARG A 1 136 ? -16.085 -9.421 -11.253 1.00 87.88 136 ARG A N 1
ATOM 1041 C CA . ARG A 1 136 ? -16.380 -9.761 -9.858 1.00 87.88 136 ARG A CA 1
ATOM 1042 C C . ARG A 1 136 ? -17.388 -8.804 -9.239 1.00 87.88 136 ARG A C 1
ATOM 1044 O O . ARG A 1 136 ? -17.142 -7.600 -9.203 1.00 87.88 136 ARG A O 1
ATOM 1051 N N . VAL A 1 137 ? -18.427 -9.350 -8.610 1.00 88.31 137 VAL A N 1
ATOM 1052 C CA . VAL A 1 137 ? -19.236 -8.633 -7.609 1.00 88.31 137 VAL A CA 1
ATOM 1053 C C . VAL A 1 137 ? -18.526 -8.669 -6.259 1.00 88.31 137 VAL A C 1
ATOM 1055 O O . VAL A 1 137 ? -18.075 -9.724 -5.806 1.00 88.31 137 VAL A O 1
ATOM 1058 N N . VAL A 1 138 ? -18.416 -7.523 -5.589 1.00 83.69 138 VAL A N 1
ATOM 1059 C CA . VAL A 1 138 ? -17.866 -7.474 -4.234 1.00 83.69 138 VAL A CA 1
ATOM 1060 C C . VAL A 1 138 ? -18.945 -7.871 -3.242 1.00 83.69 138 VAL A C 1
ATOM 1062 O O . VAL A 1 138 ? -19.974 -7.210 -3.132 1.00 83.69 138 VAL A O 1
ATOM 1065 N N . LYS A 1 139 ? -18.681 -8.940 -2.494 1.00 83.56 139 LYS A N 1
ATOM 1066 C CA . LYS A 1 139 ? -19.538 -9.422 -1.413 1.00 83.56 139 LYS A CA 1
ATOM 1067 C C . LYS A 1 139 ? -18.870 -9.175 -0.065 1.00 83.56 139 LYS A C 1
ATOM 1069 O O . LYS A 1 139 ? -17.644 -9.107 0.031 1.00 83.56 139 LYS A O 1
ATOM 1074 N N . ASP A 1 140 ? -19.680 -8.994 0.965 1.00 76.12 140 ASP A N 1
ATOM 1075 C CA . ASP A 1 140 ? -19.221 -8.977 2.344 1.00 76.12 140 ASP A CA 1
ATOM 1076 C C . ASP A 1 140 ? -18.748 -10.384 2.741 1.00 76.12 140 ASP A C 1
ATOM 1078 O O . ASP A 1 140 ? -19.462 -11.363 2.532 1.00 76.12 140 ASP A O 1
ATOM 1082 N N . MET A 1 141 ? -17.536 -10.492 3.288 1.00 68.12 141 MET A N 1
ATOM 1083 C CA . MET A 1 141 ? -16.916 -11.781 3.620 1.00 68.12 141 MET A CA 1
ATOM 1084 C C . MET A 1 141 ? -17.592 -12.480 4.809 1.00 68.12 141 MET A C 1
ATOM 1086 O O . MET A 1 141 ? -17.508 -13.696 4.925 1.00 68.12 141 MET A O 1
ATOM 1090 N N . THR A 1 142 ? -18.270 -11.724 5.675 1.00 72.62 142 THR A N 1
ATOM 1091 C CA . THR A 1 142 ? -18.946 -12.254 6.867 1.00 72.62 142 THR A CA 1
ATOM 1092 C C . THR A 1 142 ? -20.382 -12.672 6.580 1.00 72.62 142 THR A C 1
ATOM 1094 O O . THR A 1 142 ? -20.830 -13.703 7.068 1.00 72.62 142 THR A O 1
ATOM 1097 N N . THR A 1 143 ? -21.106 -11.902 5.761 1.00 79.38 143 THR A N 1
ATOM 1098 C CA . THR A 1 143 ? -22.533 -12.159 5.488 1.00 79.38 143 THR A CA 1
ATOM 1099 C C . THR A 1 143 ? -22.798 -12.794 4.124 1.00 79.38 143 THR A C 1
ATOM 1101 O O . THR A 1 143 ? -23.922 -13.210 3.853 1.00 79.38 143 THR A O 1
ATOM 1104 N N . GLY A 1 144 ? -21.805 -12.823 3.230 1.00 77.31 144 GLY A N 1
ATOM 1105 C CA . GLY A 1 144 ? -21.943 -13.301 1.851 1.00 77.31 144 GLY A CA 1
ATOM 1106 C C . GLY A 1 144 ? -22.805 -12.408 0.948 1.00 77.31 144 GLY A C 1
ATOM 1107 O O . GLY A 1 144 ? -22.952 -12.700 -0.241 1.00 77.31 144 GLY A O 1
ATOM 1108 N N . LYS A 1 145 ? -23.372 -11.314 1.474 1.00 80.12 145 LYS A N 1
ATOM 1109 C CA . LYS A 1 145 ? -24.263 -10.413 0.731 1.00 80.12 145 LYS A CA 1
ATOM 1110 C C . LYS A 1 145 ? -23.476 -9.478 -0.185 1.00 80.12 145 LYS A C 1
ATOM 1112 O O . LYS A 1 145 ? -22.362 -9.070 0.135 1.00 80.12 145 LYS A O 1
ATOM 1117 N N . SER A 1 146 ? -24.061 -9.118 -1.328 1.00 86.56 146 SER A N 1
ATOM 1118 C CA . SER A 1 146 ? -23.477 -8.135 -2.249 1.00 86.56 146 SER A CA 1
ATOM 1119 C C . SER A 1 146 ? -23.334 -6.771 -1.571 1.00 86.56 146 SER A C 1
ATOM 1121 O O . SER A 1 146 ? -24.254 -6.303 -0.904 1.00 86.56 146 SER A O 1
ATOM 1123 N N . LYS A 1 147 ? -22.191 -6.108 -1.775 1.00 86.06 147 LYS A N 1
ATOM 1124 C CA . LYS A 1 147 ? -21.961 -4.726 -1.328 1.00 86.06 147 LYS A CA 1
ATOM 1125 C C . LYS A 1 147 ? -22.528 -3.693 -2.310 1.00 86.06 147 LYS A C 1
ATOM 1127 O O . LYS A 1 147 ? -22.308 -2.502 -2.116 1.00 86.06 147 LYS A O 1
ATOM 1132 N N . GLY A 1 148 ? -23.215 -4.136 -3.367 1.00 87.94 148 GLY A N 1
ATOM 1133 C CA . GLY A 1 148 ? -23.834 -3.260 -4.365 1.00 87.94 148 GLY A CA 1
ATOM 1134 C C . GLY A 1 148 ? -22.852 -2.676 -5.383 1.00 87.94 148 GLY A C 1
ATOM 1135 O O . GLY A 1 148 ? -23.177 -1.706 -6.060 1.00 87.94 148 GLY A O 1
ATOM 1136 N N . TYR A 1 149 ? -21.646 -3.239 -5.496 1.00 91.75 149 TYR A N 1
ATOM 1137 C CA . TYR A 1 149 ? -20.681 -2.849 -6.521 1.00 91.75 149 TYR A CA 1
ATOM 1138 C C . TYR A 1 149 ? -19.790 -4.017 -6.947 1.00 91.75 149 TYR A C 1
ATOM 1140 O O . TYR A 1 149 ? -19.622 -5.007 -6.231 1.00 91.75 149 TYR A O 1
ATOM 1148 N N . GLY A 1 150 ? -19.195 -3.881 -8.122 1.00 89.50 150 GLY A N 1
ATOM 1149 C CA . GLY A 1 150 ? -18.325 -4.856 -8.746 1.00 89.50 150 GLY A CA 1
ATOM 1150 C C . GLY A 1 150 ? -17.284 -4.201 -9.644 1.00 89.50 150 GLY A C 1
ATOM 1151 O O . GLY A 1 150 ? -17.197 -2.978 -9.763 1.00 89.50 150 GLY A O 1
ATOM 1152 N N . PHE A 1 151 ? -16.470 -5.047 -10.255 1.00 92.50 151 PHE A N 1
ATOM 1153 C CA . PHE A 1 151 ? -15.424 -4.650 -11.181 1.00 92.50 151 PHE A CA 1
ATOM 1154 C C . PHE A 1 151 ? -15.464 -5.546 -12.410 1.00 92.50 151 PHE A C 1
ATOM 1156 O O . PHE A 1 151 ? -15.651 -6.757 -12.279 1.00 92.50 151 PHE A O 1
ATOM 1163 N N . VAL A 1 152 ? -15.245 -4.949 -13.576 1.00 92.88 152 VAL A N 1
ATOM 1164 C CA . VAL A 1 152 ? -15.072 -5.636 -14.859 1.00 92.88 152 VAL A CA 1
ATOM 1165 C C . VAL A 1 152 ? -13.735 -5.215 -15.436 1.00 92.88 152 VAL A C 1
ATOM 1167 O O . VAL A 1 152 ? -13.350 -4.058 -15.332 1.00 92.88 152 VAL A O 1
ATOM 1170 N N . SER A 1 153 ? -13.003 -6.151 -16.013 1.00 88.81 153 SER A N 1
ATOM 1171 C CA . SER A 1 153 ? -11.671 -5.931 -16.562 1.00 88.81 153 SER A CA 1
ATOM 1172 C C . SER A 1 153 ? -11.698 -6.312 -18.031 1.00 88.81 153 SER A C 1
ATOM 1174 O O . SER A 1 153 ? -12.117 -7.418 -18.365 1.00 88.81 153 SER A O 1
ATOM 1176 N N . PHE A 1 154 ? -11.260 -5.408 -18.900 1.00 85.19 154 PHE A N 1
ATOM 1177 C CA . PHE A 1 154 ? -11.168 -5.636 -20.340 1.00 85.19 154 PHE A CA 1
ATOM 1178 C C . PHE A 1 154 ? -9.713 -5.766 -20.775 1.00 85.19 154 PHE A C 1
ATOM 1180 O O . PHE A 1 154 ? -8.827 -5.171 -20.164 1.00 85.19 154 PHE A O 1
ATOM 1187 N N . PHE A 1 155 ? -9.470 -6.517 -21.850 1.00 81.88 155 PHE A N 1
ATOM 1188 C CA . PHE A 1 155 ? -8.152 -6.562 -22.499 1.00 81.88 155 PHE A CA 1
ATOM 1189 C C . PHE A 1 155 ? -7.824 -5.259 -23.241 1.00 81.88 155 PHE A C 1
ATOM 1191 O O . PHE A 1 155 ? -6.665 -4.867 -23.295 1.00 81.88 155 PHE A O 1
ATOM 1198 N N . ASN A 1 156 ? -8.836 -4.561 -23.764 1.00 78.19 156 ASN A N 1
ATOM 1199 C CA . ASN A 1 156 ? -8.650 -3.339 -24.542 1.00 78.19 156 ASN A CA 1
ATOM 1200 C C . ASN A 1 156 ? -9.202 -2.116 -23.812 1.00 78.19 156 ASN A C 1
ATOM 1202 O O . ASN A 1 156 ? -10.268 -2.164 -23.196 1.00 78.19 156 ASN A O 1
ATOM 1206 N N . LYS A 1 157 ? -8.495 -0.988 -23.942 1.00 81.88 157 LYS A N 1
ATOM 1207 C CA . LYS A 1 157 ? -8.916 0.295 -23.364 1.00 81.88 157 LYS A CA 1
ATOM 1208 C C . LYS A 1 157 ? -10.220 0.790 -23.969 1.00 81.88 157 LYS A C 1
ATOM 1210 O O . LYS A 1 157 ? -11.097 1.240 -23.242 1.00 81.88 157 LYS A O 1
ATOM 1215 N N . TRP A 1 158 ? -10.321 0.681 -25.289 1.00 82.25 158 TRP A N 1
ATOM 1216 C CA . TRP A 1 158 ? -11.470 1.139 -26.058 1.00 82.25 158 TRP A CA 1
ATOM 1217 C C . TRP A 1 158 ? -12.760 0.427 -25.634 1.00 82.25 158 TRP A C 1
ATOM 1219 O O . TRP A 1 158 ? -13.769 1.078 -25.381 1.00 82.25 158 TRP A O 1
ATOM 1229 N N . ASP A 1 159 ? -12.701 -0.895 -25.453 1.00 87.12 159 ASP A N 1
ATOM 1230 C CA . ASP A 1 159 ? -13.826 -1.709 -24.976 1.00 87.12 159 ASP A CA 1
ATOM 1231 C C . ASP A 1 159 ? -14.300 -1.245 -23.587 1.00 87.12 159 ASP A C 1
ATOM 1233 O O . ASP A 1 159 ? -15.499 -1.103 -23.344 1.00 87.12 159 ASP A O 1
ATOM 1237 N N . ALA A 1 160 ? -13.359 -0.929 -22.687 1.00 88.06 160 ALA A N 1
ATOM 1238 C CA . ALA A 1 160 ? -13.668 -0.392 -21.363 1.00 88.06 160 ALA A CA 1
ATOM 1239 C C . ALA A 1 160 ? -14.275 1.022 -21.415 1.00 88.06 160 ALA A C 1
ATOM 1241 O O . ALA A 1 160 ? -15.242 1.290 -20.702 1.00 88.06 160 ALA A O 1
ATOM 1242 N N . GLU A 1 161 ? -13.747 1.920 -22.255 1.00 86.75 161 GLU A N 1
ATOM 1243 C CA . GLU A 1 161 ? -14.292 3.273 -22.469 1.00 86.75 161 GLU A CA 1
ATOM 1244 C C . GLU A 1 161 ? -15.724 3.213 -22.999 1.00 86.75 161 GLU A C 1
ATOM 1246 O O . GLU A 1 161 ? -16.619 3.883 -22.478 1.00 86.75 161 GLU A O 1
ATOM 1251 N N . ASN A 1 162 ? -15.949 2.353 -23.990 1.00 90.06 162 ASN A N 1
ATOM 1252 C CA . ASN A 1 162 ? -17.248 2.160 -24.606 1.00 90.06 162 ASN A CA 1
ATOM 1253 C C . ASN A 1 162 ? -18.263 1.569 -23.615 1.00 90.06 162 ASN A C 1
ATOM 1255 O O . ASN A 1 162 ? -19.388 2.058 -23.507 1.00 90.06 162 ASN A O 1
ATOM 1259 N N . ALA A 1 163 ? -17.846 0.575 -22.826 1.00 91.44 163 ALA A N 1
ATOM 1260 C CA . ALA A 1 163 ? -18.667 0.016 -21.760 1.00 91.44 163 ALA A CA 1
ATOM 1261 C C . ALA A 1 163 ? -19.023 1.066 -20.695 1.00 91.44 163 ALA A C 1
ATOM 1263 O O . ALA A 1 163 ? -20.168 1.122 -20.253 1.00 91.44 163 ALA A O 1
ATOM 1264 N N . ILE A 1 164 ? -18.079 1.930 -20.295 1.00 90.56 164 ILE A N 1
ATOM 1265 C CA . ILE A 1 164 ? -18.358 3.019 -19.347 1.00 90.56 164 ILE A CA 1
ATOM 1266 C C . ILE A 1 164 ? -19.420 3.962 -19.917 1.00 90.56 164 ILE A C 1
ATOM 1268 O O . ILE A 1 164 ? -20.388 4.255 -19.218 1.00 90.56 164 ILE A O 1
ATOM 1272 N N . ALA A 1 165 ? -19.260 4.406 -21.164 1.00 88.75 165 ALA A N 1
ATOM 1273 C CA . ALA A 1 165 ? -20.162 5.370 -21.785 1.00 88.75 165 ALA A CA 1
ATOM 1274 C C . ALA A 1 165 ? -21.580 4.817 -21.999 1.00 88.75 165 ALA A C 1
ATOM 1276 O O . ALA A 1 165 ? -22.551 5.524 -21.747 1.00 88.75 165 ALA A O 1
ATOM 1277 N N . GLN A 1 166 ? -21.709 3.563 -22.443 1.00 88.19 166 GLN A N 1
ATOM 1278 C CA . GLN A 1 166 ? -23.004 2.997 -22.832 1.00 88.19 166 GLN A CA 1
ATOM 1279 C C . GLN A 1 166 ? -23.773 2.348 -21.675 1.00 88.19 166 GLN A C 1
ATOM 1281 O O . GLN A 1 166 ? -25.002 2.405 -21.659 1.00 88.19 166 GLN A O 1
ATOM 1286 N N . MET A 1 167 ? -23.076 1.750 -20.702 1.00 91.94 167 MET A N 1
ATOM 1287 C CA . MET A 1 167 ? -23.720 1.070 -19.569 1.00 91.94 167 MET A CA 1
ATOM 1288 C C . MET A 1 167 ? -23.994 1.992 -18.378 1.00 91.94 167 MET A C 1
ATOM 1290 O O . MET A 1 167 ? -24.741 1.621 -17.474 1.00 91.94 167 MET A O 1
ATOM 1294 N N . GLY A 1 168 ? -23.417 3.195 -18.356 1.00 92.31 168 GLY A N 1
ATOM 1295 C CA . GLY A 1 168 ? -23.693 4.179 -17.312 1.00 92.31 168 GLY A CA 1
ATOM 1296 C C . GLY A 1 168 ? -25.160 4.611 -17.327 1.00 92.31 168 GLY A C 1
ATOM 1297 O O . GLY A 1 168 ? -25.642 5.151 -18.316 1.00 92.31 168 GLY A O 1
ATOM 1298 N N . GLY A 1 169 ? -25.878 4.380 -16.227 1.00 86.62 169 GLY A N 1
ATOM 1299 C CA . GLY A 1 169 ? -27.298 4.712 -16.088 1.00 86.62 169 GLY A CA 1
ATOM 1300 C C . GLY A 1 169 ? -28.264 3.678 -16.676 1.00 86.62 169 GLY A C 1
ATOM 1301 O O . GLY A 1 169 ? -29.476 3.877 -16.589 1.00 86.62 169 GLY A O 1
ATOM 1302 N N . GLN A 1 170 ? -27.769 2.571 -17.239 1.00 91.50 170 GLN A N 1
ATOM 1303 C CA . GLN A 1 170 ? -28.621 1.485 -17.731 1.00 91.50 170 GLN A CA 1
ATOM 1304 C C . GLN A 1 170 ? -29.216 0.672 -16.582 1.00 91.50 170 GLN A C 1
ATOM 1306 O O . GLN A 1 170 ? -28.614 0.541 -15.517 1.00 91.50 170 GLN A O 1
ATOM 1311 N N . TRP A 1 171 ? -30.397 0.101 -16.806 1.00 90.12 171 TRP A N 1
ATOM 1312 C CA . TRP A 1 171 ? -31.051 -0.784 -15.843 1.00 90.12 171 TRP A CA 1
ATOM 1313 C C . TRP A 1 171 ? -30.422 -2.180 -15.885 1.00 90.12 171 TRP A C 1
ATOM 1315 O O . TRP A 1 171 ? -30.365 -2.804 -16.942 1.00 90.12 171 TRP A O 1
ATOM 1325 N N . LEU A 1 172 ? -29.970 -2.681 -14.732 1.00 89.81 172 LEU A N 1
ATOM 1326 C CA . LEU A 1 172 ? -29.492 -4.053 -14.559 1.00 89.81 172 LEU A CA 1
ATOM 1327 C C . LEU A 1 172 ? -30.135 -4.658 -13.305 1.00 89.81 172 LEU A C 1
ATOM 1329 O O . LEU A 1 172 ? -29.848 -4.249 -12.175 1.00 89.81 172 LEU A O 1
ATOM 1333 N N . GLY A 1 173 ? -31.035 -5.623 -13.513 1.00 87.56 173 GLY A N 1
ATOM 1334 C CA . GLY A 1 173 ? -31.962 -6.075 -12.471 1.00 87.56 173 GLY A CA 1
ATOM 1335 C C . GLY A 1 173 ? -32.919 -4.946 -12.081 1.00 87.56 173 GLY A C 1
ATOM 1336 O O . GLY A 1 173 ? -33.419 -4.227 -12.943 1.00 87.56 173 GLY A O 1
ATOM 1337 N N . GLY A 1 174 ? -33.150 -4.752 -10.782 1.00 87.19 174 GLY A N 1
ATOM 1338 C CA . GLY A 1 174 ? -34.046 -3.702 -10.277 1.00 87.19 174 GLY A CA 1
ATOM 1339 C C . GLY A 1 174 ? -33.470 -2.281 -10.153 1.00 87.19 174 GLY A C 1
ATOM 1340 O O . GLY A 1 174 ? -34.135 -1.430 -9.565 1.00 87.19 174 GLY A O 1
ATOM 1341 N N . ARG A 1 175 ? -32.237 -1.999 -10.608 1.00 89.69 175 ARG A N 1
ATOM 1342 C CA . ARG A 1 175 ? -31.574 -0.693 -10.392 1.00 89.69 175 ARG A CA 1
ATOM 1343 C C . ARG A 1 175 ? -30.810 -0.207 -11.620 1.00 89.69 175 ARG A C 1
ATOM 1345 O O . ARG A 1 175 ? -30.291 -1.008 -12.392 1.00 89.69 175 ARG A O 1
ATOM 1352 N N . GLN A 1 176 ? -30.694 1.113 -11.756 1.00 90.69 176 GLN A N 1
ATOM 1353 C CA . GLN A 1 176 ? -29.753 1.720 -12.695 1.00 90.69 176 GLN A CA 1
ATOM 1354 C C . GLN A 1 176 ? -28.327 1.614 -12.156 1.00 90.69 176 GLN A C 1
ATOM 1356 O O . GLN A 1 176 ? -28.080 1.936 -10.993 1.00 90.69 176 GLN A O 1
ATOM 1361 N N . ILE A 1 177 ? -27.394 1.180 -13.001 1.00 93.12 177 ILE A N 1
ATOM 1362 C CA . ILE A 1 177 ? -25.996 0.981 -12.617 1.00 93.12 177 ILE A CA 1
ATOM 1363 C C . ILE A 1 177 ? -25.151 2.213 -12.917 1.00 93.12 177 ILE A C 1
ATOM 1365 O O . ILE A 1 177 ? -25.412 2.969 -13.853 1.00 93.12 177 ILE A O 1
ATOM 1369 N N . ARG A 1 178 ? -24.076 2.386 -12.151 1.00 89.94 178 ARG A N 1
ATOM 1370 C CA . ARG A 1 178 ? -23.087 3.442 -12.371 1.00 89.94 178 ARG A CA 1
ATOM 1371 C C . ARG A 1 178 ? -21.773 2.849 -12.846 1.00 89.94 178 ARG A C 1
ATOM 1373 O O . ARG A 1 178 ? -21.181 2.032 -12.151 1.00 89.94 178 ARG A O 1
ATOM 1380 N N . THR A 1 179 ? -21.258 3.322 -13.971 1.00 91.44 179 THR A N 1
ATOM 1381 C CA . THR A 1 179 ? -19.952 2.914 -14.496 1.00 91.44 179 THR A CA 1
ATOM 1382 C C . THR A 1 179 ? -18.920 4.025 -14.335 1.00 91.44 179 THR A C 1
ATOM 1384 O O . THR A 1 179 ? -19.219 5.220 -14.418 1.00 91.44 179 THR A O 1
ATOM 1387 N N . ASN A 1 180 ? -17.678 3.649 -14.046 1.00 89.31 180 ASN A N 1
ATOM 1388 C CA . ASN A 1 180 ? -16.551 4.577 -14.074 1.00 89.31 180 ASN A CA 1
ATOM 1389 C C . ASN A 1 180 ? -15.232 3.829 -14.247 1.00 89.31 180 ASN A C 1
ATOM 1391 O O . ASN A 1 180 ? -15.183 2.608 -14.100 1.00 89.31 180 ASN A O 1
ATOM 1395 N N . TRP A 1 181 ? -14.145 4.557 -14.478 1.00 86.25 181 TRP A N 1
ATOM 1396 C CA . TRP A 1 181 ? -12.817 3.972 -14.350 1.00 86.25 181 TRP A CA 1
ATOM 1397 C C . TRP A 1 181 ? -12.588 3.491 -12.917 1.00 86.25 181 TRP A C 1
ATOM 1399 O O . TRP A 1 181 ? -12.862 4.209 -11.951 1.00 86.25 181 TRP A O 1
ATOM 1409 N N . ALA A 1 182 ? -12.089 2.266 -12.757 1.00 82.12 182 ALA A N 1
ATOM 1410 C CA . ALA A 1 182 ? -11.777 1.748 -11.437 1.00 82.12 182 ALA A CA 1
ATOM 1411 C C . ALA A 1 182 ? -10.538 2.461 -10.884 1.00 82.12 182 ALA A C 1
ATOM 1413 O O . ALA A 1 182 ? -9.421 2.292 -11.375 1.00 82.12 182 ALA A O 1
ATOM 1414 N N . THR A 1 183 ? -10.721 3.229 -9.814 1.00 68.75 183 THR A N 1
ATOM 1415 C CA . THR A 1 183 ? -9.601 3.787 -9.064 1.00 68.75 183 THR A CA 1
ATOM 1416 C C . THR A 1 183 ? -9.040 2.707 -8.149 1.00 68.75 183 THR A C 1
ATOM 1418 O O . THR A 1 183 ? -9.721 2.176 -7.266 1.00 68.75 183 THR A O 1
ATOM 1421 N N . ARG A 1 184 ? -7.765 2.358 -8.338 1.00 53.81 184 ARG A N 1
ATOM 1422 C CA . ARG A 1 184 ? -7.039 1.632 -7.299 1.00 53.81 184 ARG A CA 1
ATOM 1423 C C . ARG A 1 184 ? -6.853 2.604 -6.147 1.00 53.81 184 ARG A C 1
ATOM 1425 O O . ARG A 1 184 ? -5.960 3.443 -6.188 1.00 53.81 184 ARG A O 1
ATOM 1432 N N . LYS A 1 185 ? -7.675 2.488 -5.104 1.00 43.09 185 LYS A N 1
ATOM 1433 C CA . LYS A 1 185 ? -7.210 2.949 -3.800 1.00 43.09 185 LYS A CA 1
ATOM 1434 C C . LYS A 1 185 ? -5.956 2.120 -3.504 1.00 43.09 185 LYS A C 1
ATOM 1436 O O . LYS A 1 185 ? -6.070 0.888 -3.545 1.00 43.09 185 LYS A O 1
ATOM 1441 N N . PRO A 1 186 ? -4.778 2.732 -3.266 1.00 38.84 186 PRO A N 1
ATOM 1442 C CA . PRO A 1 186 ? -3.690 1.985 -2.657 1.00 38.84 186 PRO A CA 1
ATOM 1443 C C . PRO A 1 186 ? -4.284 1.276 -1.435 1.00 38.84 186 PRO A C 1
ATOM 1445 O O . PRO A 1 186 ? -5.162 1.859 -0.782 1.00 38.84 186 PRO A O 1
ATOM 1448 N N . PRO A 1 187 ? -3.934 0.001 -1.198 1.00 33.09 187 PRO A N 1
ATOM 1449 C CA . PRO A 1 187 ? -4.504 -0.749 -0.091 1.00 33.09 187 PRO A CA 1
ATOM 1450 C C . PRO A 1 187 ? -4.450 0.129 1.155 1.00 33.09 187 PRO A C 1
ATOM 1452 O O . PRO A 1 187 ? -3.410 0.725 1.443 1.00 33.09 187 PRO A O 1
ATOM 1455 N N . ALA A 1 188 ? -5.593 0.270 1.834 1.00 33.09 188 ALA A N 1
ATOM 1456 C CA . ALA A 1 188 ? -5.637 0.951 3.117 1.00 33.09 188 ALA A CA 1
ATOM 1457 C C . ALA A 1 188 ? -4.488 0.382 3.964 1.00 33.09 188 ALA A C 1
ATOM 1459 O O . ALA A 1 188 ? -4.367 -0.849 4.012 1.00 33.09 188 ALA A O 1
ATOM 1460 N N . PRO A 1 189 ? -3.613 1.226 4.539 1.00 34.81 189 PRO A N 1
ATOM 1461 C CA . PRO A 1 189 ? -2.440 0.747 5.245 1.00 34.81 189 PRO A CA 1
ATOM 1462 C C . PRO A 1 189 ? -2.921 -0.136 6.391 1.00 34.81 189 PRO A C 1
ATOM 1464 O O . PRO A 1 189 ? -3.486 0.343 7.373 1.00 34.81 189 PRO A O 1
ATOM 1467 N N . LYS A 1 190 ? -2.753 -1.452 6.230 1.00 35.25 190 LYS A N 1
ATOM 1468 C CA . LYS A 1 190 ? -2.864 -2.378 7.344 1.00 35.25 190 LYS A CA 1
ATOM 1469 C C . LYS A 1 190 ? -1.681 -2.061 8.239 1.00 35.25 190 LYS A C 1
ATOM 1471 O O . LYS A 1 190 ? -0.531 -2.129 7.818 1.00 35.25 190 LYS A O 1
ATOM 1476 N N . SER A 1 191 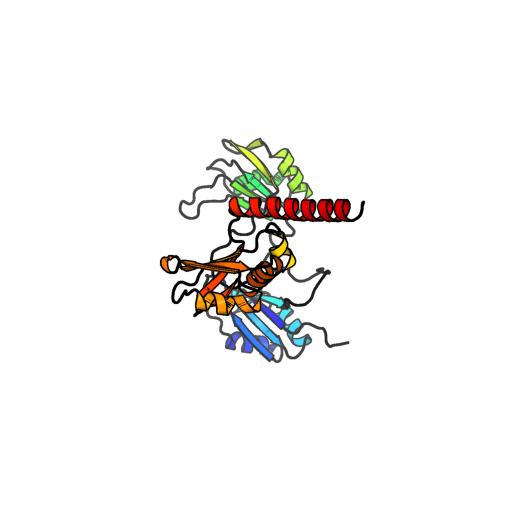? -2.018 -1.628 9.441 1.00 36.62 191 SER A N 1
ATOM 1477 C CA . SER A 1 191 ? -1.142 -1.418 10.576 1.00 36.62 191 SER A CA 1
ATOM 1478 C C . SER A 1 191 ? -0.374 -2.701 10.893 1.00 36.62 191 SER A C 1
ATOM 1480 O O . SER A 1 191 ? -0.810 -3.503 11.714 1.00 36.62 191 SER A O 1
ATOM 1482 N N . THR A 1 192 ? 0.768 -2.879 10.245 1.00 32.84 192 THR A N 1
ATOM 1483 C CA . THR A 1 192 ? 1.837 -3.745 10.725 1.00 32.84 192 THR A CA 1
ATOM 1484 C C . THR A 1 192 ? 3.058 -2.851 10.827 1.00 32.84 192 THR A C 1
ATOM 1486 O O . THR A 1 192 ? 3.497 -2.257 9.844 1.00 32.84 192 THR A O 1
ATOM 1489 N N . TYR A 1 193 ? 3.499 -2.656 12.064 1.00 38.72 193 TYR A N 1
ATOM 1490 C CA . TYR A 1 193 ? 4.686 -1.899 12.423 1.00 38.72 193 TYR A CA 1
ATOM 1491 C C . TYR A 1 193 ? 5.914 -2.614 11.849 1.00 38.72 193 TYR A C 1
ATOM 1493 O O . TYR A 1 193 ? 6.533 -3.421 12.529 1.00 38.72 193 TYR A O 1
ATOM 1501 N N . GLU A 1 194 ? 6.259 -2.325 10.600 1.00 33.00 194 GLU A N 1
ATOM 1502 C CA . GLU A 1 194 ? 7.591 -2.585 10.071 1.00 33.00 194 GLU A CA 1
ATOM 1503 C C . GLU A 1 194 ? 8.126 -1.296 9.462 1.00 33.00 194 GLU A C 1
ATOM 1505 O O . GLU A 1 194 ? 7.500 -0.650 8.618 1.00 33.00 194 GLU A O 1
ATOM 1510 N N . SER A 1 195 ? 9.270 -0.893 10.001 1.00 37.25 195 SER A N 1
ATOM 1511 C CA . SER A 1 195 ? 9.963 0.368 9.802 1.00 37.25 195 SER A CA 1
ATOM 1512 C C . SER A 1 195 ? 10.370 0.573 8.343 1.00 37.25 195 SER A C 1
ATOM 1514 O O . SER A 1 195 ? 11.518 0.379 7.963 1.00 37.25 195 SER A O 1
ATOM 1516 N N . ASN A 1 196 ? 9.430 1.020 7.514 1.00 33.28 196 ASN A N 1
ATOM 1517 C CA . ASN A 1 196 ? 9.752 1.789 6.324 1.00 33.28 196 ASN A CA 1
ATOM 1518 C C . ASN A 1 196 ? 9.829 3.256 6.746 1.00 33.28 196 ASN A C 1
ATOM 1520 O O . ASN A 1 196 ? 8.897 4.039 6.542 1.00 33.28 196 ASN A O 1
ATOM 1524 N N . THR A 1 197 ? 10.936 3.619 7.391 1.00 40.06 197 THR A N 1
ATOM 1525 C CA . THR A 1 197 ? 11.382 5.006 7.420 1.00 40.06 197 THR A CA 1
ATOM 1526 C C . THR A 1 197 ? 11.672 5.361 5.965 1.00 40.06 197 THR A C 1
ATOM 1528 O O . THR A 1 197 ? 12.794 5.234 5.482 1.00 40.06 197 THR A O 1
ATOM 1531 N N . LYS A 1 198 ? 10.645 5.814 5.233 1.00 46.72 198 LYS A N 1
ATOM 1532 C CA . LYS A 1 198 ? 10.888 6.843 4.228 1.00 46.72 198 LYS A CA 1
ATOM 1533 C C . LYS A 1 198 ? 11.664 7.905 4.989 1.00 46.72 198 LYS A C 1
ATOM 1535 O O . LYS A 1 198 ? 11.099 8.530 5.885 1.00 46.72 198 LYS A O 1
ATOM 1540 N N . GLN A 1 199 ? 12.965 7.993 4.735 1.00 53.72 199 GLN A N 1
ATOM 1541 C CA . GLN A 1 199 ? 13.782 9.070 5.260 1.00 53.72 199 GLN A CA 1
ATOM 1542 C C . GLN A 1 199 ? 13.043 10.347 4.879 1.00 53.72 199 GLN A C 1
ATOM 1544 O O . GLN A 1 199 ? 12.830 10.602 3.694 1.00 53.72 199 GLN A O 1
ATOM 1549 N N . LEU A 1 200 ? 12.530 11.056 5.882 1.00 64.94 200 LEU A N 1
ATOM 1550 C CA . LEU A 1 200 ? 11.854 12.316 5.642 1.00 64.94 200 LEU A CA 1
ATOM 1551 C C . LEU A 1 200 ? 12.869 13.221 4.941 1.00 64.94 200 LEU A C 1
ATOM 1553 O O . LEU A 1 200 ? 13.966 13.422 5.458 1.00 64.94 200 LEU A O 1
ATOM 1557 N N . SER A 1 201 ? 12.546 13.723 3.752 1.00 80.56 201 SER A N 1
ATOM 1558 C CA . SER A 1 201 ? 13.404 14.715 3.114 1.00 80.56 201 SER A CA 1
ATOM 1559 C C . SER A 1 201 ? 13.361 15.996 3.944 1.00 80.56 201 SER A C 1
ATOM 1561 O O . SER A 1 201 ? 12.280 16.451 4.325 1.00 80.56 201 SER A O 1
ATOM 1563 N N . TYR A 1 202 ? 14.524 16.599 4.200 1.00 81.31 202 TYR A N 1
ATOM 1564 C CA . TYR A 1 202 ? 14.602 17.915 4.840 1.00 81.31 202 TYR A CA 1
ATOM 1565 C C . TYR A 1 202 ? 13.733 18.946 4.115 1.00 81.31 202 TYR A C 1
ATOM 1567 O O . TYR A 1 202 ? 12.988 19.675 4.764 1.00 81.31 202 TYR A O 1
ATOM 1575 N N . GLU A 1 203 ? 13.750 18.938 2.780 1.00 78.12 203 GLU A N 1
ATOM 1576 C CA . GLU A 1 203 ? 12.960 19.865 1.966 1.00 78.12 203 GLU A CA 1
ATOM 1577 C C . GLU A 1 203 ? 11.451 19.660 2.140 1.00 78.12 203 GLU A C 1
ATOM 1579 O O . GLU A 1 203 ? 10.691 20.624 2.164 1.00 78.12 203 GLU A O 1
ATOM 1584 N N . GLU A 1 204 ? 10.992 18.418 2.295 1.00 81.06 204 GLU A N 1
ATOM 1585 C CA . GLU A 1 204 ? 9.572 18.150 2.528 1.00 81.06 204 GLU A CA 1
ATOM 1586 C C . GLU A 1 204 ? 9.153 18.586 3.931 1.00 81.06 204 GLU A C 1
ATOM 1588 O O . GLU A 1 204 ? 8.052 19.101 4.102 1.00 81.06 204 GLU A O 1
ATOM 1593 N N . VAL A 1 205 ? 10.002 18.378 4.941 1.00 83.38 205 VAL A N 1
ATOM 1594 C CA . VAL A 1 205 ? 9.691 18.711 6.338 1.00 83.38 205 VAL A CA 1
ATOM 1595 C C . VAL A 1 205 ? 9.726 20.213 6.575 1.00 83.38 205 VAL A C 1
ATOM 1597 O O . VAL A 1 205 ? 8.797 20.737 7.184 1.00 83.38 205 VAL A O 1
ATOM 1600 N N . VAL A 1 206 ? 10.752 20.915 6.092 1.00 84.69 206 VAL A N 1
ATOM 1601 C CA . VAL A 1 206 ? 10.885 22.366 6.289 1.00 84.69 206 VAL A CA 1
ATOM 1602 C C . VAL A 1 206 ? 9.702 23.116 5.660 1.00 84.69 206 VAL A C 1
ATOM 1604 O O . VAL A 1 206 ? 9.113 23.985 6.285 1.00 84.69 206 VAL A O 1
ATOM 1607 N N . ASN A 1 207 ? 9.231 22.685 4.485 1.00 86.69 207 ASN A N 1
ATOM 1608 C CA . ASN A 1 207 ? 8.112 23.332 3.790 1.00 86.69 207 ASN A CA 1
ATOM 1609 C C . ASN A 1 207 ? 6.713 22.958 4.328 1.00 86.69 207 ASN A C 1
ATOM 1611 O O . ASN A 1 207 ? 5.714 23.498 3.854 1.00 86.69 207 ASN A O 1
ATOM 1615 N N . GLN A 1 208 ? 6.601 22.038 5.294 1.00 83.06 208 GLN A N 1
ATOM 1616 C CA . GLN A 1 208 ? 5.308 21.626 5.868 1.00 83.06 208 GLN A CA 1
ATOM 1617 C C . GLN A 1 208 ? 4.738 22.608 6.894 1.00 83.06 208 GLN A C 1
ATOM 1619 O O . GLN A 1 208 ?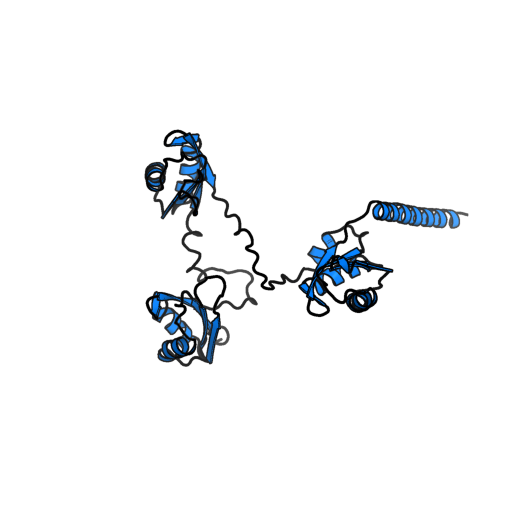 3.566 22.489 7.253 1.00 83.06 208 GLN A O 1
ATOM 1624 N N . SER A 1 209 ? 5.548 23.536 7.397 1.00 84.94 209 SER A N 1
ATOM 1625 C CA . SER A 1 209 ? 5.136 24.495 8.417 1.00 84.94 209 SER A CA 1
ATOM 1626 C C . SER A 1 209 ? 5.625 25.895 8.070 1.00 84.94 209 SER A C 1
ATOM 1628 O O . SER A 1 209 ? 6.566 26.062 7.300 1.00 84.94 209 SER A O 1
ATOM 1630 N N . SER A 1 210 ? 4.994 26.915 8.654 1.00 80.94 210 SER A N 1
ATOM 1631 C CA . SER A 1 210 ? 5.443 28.296 8.496 1.00 80.94 210 SER A CA 1
ATOM 1632 C C . SER A 1 210 ? 6.895 28.463 8.973 1.00 80.94 210 SER A C 1
ATOM 1634 O O . SER A 1 210 ? 7.255 27.863 9.992 1.00 80.94 210 SER A O 1
ATOM 1636 N N . PRO A 1 211 ? 7.690 29.357 8.351 1.00 79.50 211 PRO A N 1
ATOM 1637 C CA . PRO A 1 211 ? 9.060 29.663 8.788 1.00 79.50 211 PRO A CA 1
ATOM 1638 C C . PRO A 1 211 ? 9.169 30.191 10.227 1.00 79.50 211 PRO A C 1
ATOM 1640 O O . PRO A 1 211 ? 10.250 30.252 10.798 1.00 79.50 211 PRO A O 1
ATOM 1643 N N . SER A 1 212 ? 8.050 30.610 10.822 1.00 81.00 212 SER A N 1
ATOM 1644 C CA . SER A 1 212 ? 7.954 31.062 12.211 1.00 81.00 212 SER A CA 1
ATOM 1645 C C . SER A 1 212 ? 7.756 29.934 13.225 1.00 81.00 212 SER A C 1
ATOM 1647 O O . SER A 1 212 ? 7.863 30.167 14.432 1.00 81.00 212 SER A O 1
ATOM 1649 N N . ASN A 1 213 ? 7.423 28.725 12.771 1.00 85.88 213 ASN A N 1
ATOM 1650 C CA . ASN A 1 213 ? 7.253 27.586 13.657 1.00 85.88 213 ASN A CA 1
ATOM 1651 C C . ASN A 1 213 ? 8.604 26.921 13.904 1.00 85.88 213 ASN A C 1
ATOM 1653 O O . ASN A 1 213 ? 9.152 26.264 13.027 1.00 85.88 213 ASN A O 1
ATOM 1657 N N . CYS A 1 214 ? 9.117 27.045 15.121 1.00 90.88 214 CYS A N 1
ATOM 1658 C CA . CYS A 1 214 ? 10.362 26.397 15.528 1.00 90.88 214 CYS A CA 1
ATOM 1659 C C . CYS A 1 214 ? 10.113 25.273 16.545 1.00 90.88 214 CYS A C 1
ATOM 1661 O O . CYS A 1 214 ? 11.022 24.894 17.282 1.00 90.88 214 CYS A O 1
ATOM 1663 N N . THR A 1 215 ? 8.877 24.778 16.667 1.00 92.25 215 THR A N 1
ATOM 1664 C CA . THR A 1 215 ? 8.498 23.813 17.704 1.00 92.25 215 THR A CA 1
ATOM 1665 C C . THR A 1 215 ? 8.323 22.413 17.128 1.00 92.25 215 THR A C 1
ATOM 1667 O O . THR A 1 215 ? 7.483 22.173 16.267 1.00 92.25 215 THR A O 1
ATOM 1670 N N . VAL A 1 216 ? 9.076 21.462 17.676 1.00 94.56 216 VAL A N 1
ATOM 1671 C CA . VAL A 1 216 ? 8.976 20.030 17.395 1.00 94.56 216 VAL A CA 1
ATOM 1672 C C . VAL A 1 216 ? 8.103 19.371 18.455 1.00 94.56 216 VAL A C 1
ATOM 1674 O O . VAL A 1 216 ? 8.357 19.504 19.649 1.00 94.56 216 VAL A O 1
ATOM 1677 N N . TYR A 1 217 ? 7.087 18.635 18.030 1.00 95.25 217 TYR A N 1
ATOM 1678 C CA . TYR A 1 217 ? 6.408 17.635 18.845 1.00 95.25 217 TYR A CA 1
ATOM 1679 C C . TYR A 1 217 ? 7.201 16.326 18.790 1.00 95.25 217 TYR A C 1
ATOM 1681 O O . TYR A 1 217 ? 7.515 15.863 17.697 1.00 95.25 217 TYR A O 1
ATOM 1689 N N . CYS A 1 218 ? 7.479 15.708 19.937 1.00 91.00 218 CYS A N 1
ATOM 1690 C CA . CYS A 1 218 ? 8.096 14.385 20.037 1.00 91.00 218 CYS A CA 1
ATOM 1691 C C . CYS A 1 218 ? 7.210 13.475 20.897 1.00 91.00 218 CYS A C 1
ATOM 1693 O O . CYS A 1 218 ? 7.023 13.734 22.082 1.00 91.00 218 CYS A O 1
ATOM 1695 N N . GLY A 1 219 ? 6.630 12.428 20.314 1.00 87.94 219 GLY A N 1
ATOM 1696 C CA . GLY A 1 219 ? 5.734 11.497 21.007 1.00 87.94 219 GLY A CA 1
ATOM 1697 C C . GLY A 1 219 ? 6.216 10.053 20.944 1.00 87.94 219 GLY A C 1
ATOM 1698 O O . GLY A 1 219 ? 6.969 9.691 20.049 1.00 87.94 219 GLY A O 1
ATOM 1699 N N . GLY A 1 220 ? 5.742 9.212 21.862 1.00 82.19 220 GLY A N 1
ATOM 1700 C CA . GLY A 1 220 ? 6.025 7.771 21.872 1.00 82.19 220 GLY A CA 1
ATOM 1701 C C . GLY A 1 220 ? 6.943 7.308 23.001 1.00 82.19 220 GLY A C 1
ATOM 1702 O O . GLY A 1 220 ? 7.149 6.111 23.136 1.00 82.19 220 GLY A O 1
ATOM 1703 N N . VAL A 1 221 ? 7.442 8.215 23.845 1.00 86.69 221 VAL A N 1
ATOM 1704 C CA . VAL A 1 221 ? 8.275 7.863 25.007 1.00 86.69 221 VAL A CA 1
ATOM 1705 C C . VAL A 1 221 ? 7.368 7.545 26.198 1.00 86.69 221 VAL A C 1
ATOM 1707 O O . VAL A 1 221 ? 6.979 8.446 26.937 1.00 86.69 221 VAL A O 1
ATOM 1710 N N . THR A 1 222 ? 6.987 6.277 26.375 1.00 82.44 222 THR A N 1
ATOM 1711 C CA . THR A 1 222 ? 6.013 5.868 27.410 1.00 82.44 222 THR A CA 1
ATOM 1712 C C . THR A 1 222 ? 6.607 5.658 28.804 1.00 82.44 222 THR A C 1
ATOM 1714 O O . THR A 1 222 ? 5.856 5.575 29.771 1.00 82.44 222 THR A O 1
ATOM 1717 N N . SER A 1 223 ? 7.933 5.615 28.944 1.00 85.12 223 SER A N 1
ATOM 1718 C CA . SER A 1 223 ? 8.613 5.605 30.245 1.00 85.12 223 SER A CA 1
ATOM 1719 C C . SER A 1 223 ? 9.929 6.376 30.184 1.00 85.12 223 SER A C 1
ATOM 1721 O O . SER A 1 223 ? 10.575 6.403 29.142 1.00 85.12 223 SER A O 1
ATOM 1723 N N . GLY A 1 224 ? 10.343 6.987 31.299 1.00 82.81 224 GLY A N 1
ATOM 1724 C CA . GLY A 1 224 ? 11.621 7.709 31.378 1.00 82.81 224 GLY A CA 1
ATOM 1725 C C . GLY A 1 224 ? 11.635 9.078 30.684 1.00 82.81 224 GLY A C 1
ATOM 1726 O O . GLY A 1 224 ? 12.693 9.692 30.566 1.00 82.81 224 GLY A O 1
ATOM 1727 N N . LEU A 1 225 ? 10.477 9.590 30.243 1.00 89.19 225 LEU A N 1
ATOM 1728 C CA . LEU A 1 225 ? 10.382 10.900 29.599 1.00 89.19 225 LEU A CA 1
ATOM 1729 C C . LEU A 1 225 ? 10.688 12.032 30.594 1.00 89.19 225 LEU A C 1
ATOM 1731 O O . LEU A 1 225 ? 9.865 12.361 31.446 1.00 89.19 225 LEU A O 1
ATOM 1735 N N . THR A 1 226 ? 11.852 12.666 30.445 1.00 92.38 226 THR A N 1
ATOM 1736 C CA . THR A 1 226 ? 12.283 13.821 31.248 1.00 92.38 226 THR A CA 1
ATOM 1737 C C . THR A 1 226 ? 12.727 14.985 30.363 1.00 92.38 226 THR A C 1
ATOM 1739 O O . THR A 1 226 ? 13.082 14.803 29.196 1.00 92.38 226 THR A O 1
ATOM 1742 N N . GLU A 1 227 ? 12.721 16.205 30.910 1.00 92.00 227 GLU A N 1
ATOM 1743 C CA . GLU A 1 227 ? 13.208 17.389 30.190 1.00 92.00 227 GLU A CA 1
ATOM 1744 C C . GLU A 1 227 ? 14.688 17.244 29.806 1.00 92.00 227 GLU A C 1
ATOM 1746 O O . GLU A 1 227 ? 15.073 17.561 28.681 1.00 92.00 227 GLU A O 1
ATOM 1751 N N . GLN A 1 228 ? 15.508 16.708 30.716 1.00 91.69 228 GLN A N 1
ATOM 1752 C CA . GLN A 1 228 ? 16.936 16.481 30.489 1.00 91.69 228 GLN A CA 1
ATOM 1753 C C . GLN A 1 228 ? 17.181 15.514 29.327 1.00 91.69 228 GLN A C 1
ATOM 1755 O O . GLN A 1 228 ? 18.002 15.815 28.461 1.00 91.69 228 GLN A O 1
ATOM 1760 N N . LEU A 1 229 ? 16.421 14.416 29.253 1.00 90.06 229 LEU A N 1
ATOM 1761 C CA . LEU A 1 229 ? 16.497 13.457 28.149 1.00 90.06 229 LEU A CA 1
ATOM 1762 C C . LEU A 1 229 ? 16.186 14.120 26.801 1.00 90.06 229 LEU A C 1
ATOM 1764 O O . LEU A 1 229 ? 16.913 13.935 25.824 1.00 90.06 229 LEU A O 1
ATOM 1768 N N . MET A 1 230 ? 15.129 14.935 26.741 1.00 92.56 230 MET A N 1
ATOM 1769 C CA . MET A 1 230 ? 14.776 15.664 25.518 1.00 92.56 230 MET A CA 1
ATOM 1770 C C . MET A 1 230 ? 15.848 16.695 25.149 1.00 92.56 230 MET A C 1
ATOM 1772 O O . MET A 1 230 ? 16.241 16.771 23.989 1.00 92.56 230 MET A O 1
ATOM 1776 N N . ARG A 1 231 ? 16.396 17.442 26.115 1.00 92.62 231 ARG A N 1
ATOM 1777 C CA . ARG A 1 231 ? 17.500 18.380 25.850 1.00 92.62 231 ARG A CA 1
ATOM 1778 C C . ARG A 1 231 ? 18.738 17.673 25.312 1.00 92.62 231 ARG A C 1
ATOM 1780 O O . ARG A 1 231 ? 19.333 18.161 24.359 1.00 92.62 231 ARG A O 1
ATOM 1787 N N . GLN A 1 232 ? 19.104 16.529 25.884 1.00 87.62 232 GLN A N 1
ATOM 1788 C CA . GLN A 1 232 ? 20.240 15.735 25.423 1.00 87.62 232 GLN A CA 1
ATOM 1789 C C . GLN A 1 232 ? 20.016 15.178 24.013 1.00 87.62 232 GLN A C 1
ATOM 1791 O O . GLN A 1 232 ? 20.931 15.204 23.197 1.00 87.62 232 GLN A O 1
ATOM 1796 N N . THR A 1 233 ? 18.800 14.713 23.718 1.00 86.38 233 THR A N 1
ATOM 1797 C CA . THR A 1 233 ? 18.460 14.147 22.404 1.00 86.38 233 THR A CA 1
ATOM 1798 C C . THR A 1 233 ? 18.466 15.215 21.310 1.00 86.38 233 THR A C 1
ATOM 1800 O O . THR A 1 233 ? 18.937 14.965 20.205 1.00 86.38 233 THR A O 1
ATOM 1803 N N . PHE A 1 234 ? 17.928 16.402 21.599 1.00 92.00 234 PHE A N 1
ATOM 1804 C CA . PHE A 1 234 ? 17.647 17.416 20.583 1.00 92.00 234 PHE A CA 1
ATOM 1805 C C . PHE A 1 234 ? 18.718 18.511 20.456 1.00 92.00 234 PHE A C 1
ATOM 1807 O O . PHE A 1 234 ? 18.736 19.215 19.446 1.00 92.00 234 PHE A O 1
ATOM 1814 N N . SER A 1 235 ? 19.627 18.662 21.427 1.00 89.56 235 SER A N 1
ATOM 1815 C CA . SER A 1 235 ? 20.676 19.693 21.383 1.00 89.56 235 SER A CA 1
ATOM 1816 C C . SER A 1 235 ? 21.638 19.603 20.189 1.00 89.56 235 SER A C 1
ATOM 1818 O O . SER A 1 235 ? 22.084 20.666 19.752 1.00 89.56 235 SER A O 1
ATOM 1820 N N . PRO A 1 236 ? 21.931 18.425 19.588 1.00 92.38 236 PRO A N 1
ATOM 1821 C CA . PRO A 1 236 ? 22.800 18.360 18.413 1.00 92.38 236 PRO A CA 1
ATOM 1822 C C . PRO A 1 236 ? 22.235 19.069 17.173 1.00 92.38 236 PRO A C 1
ATOM 1824 O O . PRO A 1 236 ? 22.996 19.398 16.269 1.00 92.38 236 PRO A O 1
ATOM 1827 N N . PHE A 1 237 ? 20.920 19.305 17.113 1.00 88.31 237 PHE A N 1
ATOM 1828 C CA . PHE A 1 237 ? 20.261 19.891 15.939 1.00 88.31 237 PHE A CA 1
ATOM 1829 C C . PHE A 1 237 ? 20.161 21.419 15.992 1.00 88.31 237 PHE A C 1
ATOM 1831 O O . PHE A 1 237 ? 19.831 22.044 14.989 1.00 88.31 237 PHE A O 1
ATOM 1838 N N . GLY A 1 238 ? 20.440 22.037 17.143 1.00 86.75 238 GLY A N 1
ATOM 1839 C CA . GLY A 1 238 ? 20.430 23.489 17.300 1.00 86.75 238 GLY A CA 1
ATOM 1840 C C . GLY A 1 238 ? 20.144 23.951 18.726 1.00 86.75 238 GLY A C 1
ATOM 1841 O O . GLY A 1 238 ? 19.898 23.157 19.634 1.00 86.75 238 GLY A O 1
ATOM 1842 N N . GLN A 1 239 ? 20.151 25.270 18.927 1.00 88.38 239 GLN A N 1
ATOM 1843 C CA . GLN A 1 239 ? 19.891 25.866 20.236 1.00 88.38 239 GLN A CA 1
ATOM 1844 C C . GLN A 1 239 ? 18.422 25.684 20.643 1.00 88.38 239 GLN A C 1
ATOM 1846 O O . GLN A 1 239 ? 17.506 26.159 19.971 1.00 88.38 239 GLN A O 1
ATOM 1851 N N . ILE A 1 240 ? 18.208 25.019 21.779 1.00 93.38 240 ILE A N 1
ATOM 1852 C CA . ILE A 1 240 ? 16.883 24.785 22.356 1.00 93.38 240 ILE A CA 1
ATOM 1853 C C . ILE A 1 240 ? 16.491 25.970 23.242 1.00 93.38 240 ILE A C 1
ATOM 1855 O O . ILE A 1 240 ? 17.190 26.292 24.203 1.00 93.38 240 ILE A O 1
ATOM 1859 N N . MET A 1 241 ? 15.344 26.576 22.949 1.00 88.19 241 MET A N 1
ATOM 1860 C CA . MET A 1 241 ? 14.754 27.671 23.720 1.00 88.19 241 MET A CA 1
ATOM 1861 C C . MET A 1 241 ? 13.863 27.160 24.851 1.00 88.19 241 MET A C 1
ATOM 1863 O O . MET A 1 241 ? 13.968 27.627 25.980 1.00 88.19 241 MET A O 1
ATOM 1867 N N . GLU A 1 242 ? 13.014 26.173 24.570 1.00 89.88 242 GLU A N 1
ATOM 1868 C CA . GLU A 1 242 ? 12.048 25.649 25.538 1.00 89.88 242 GLU A CA 1
ATOM 1869 C C . GLU A 1 242 ? 11.873 24.142 25.347 1.00 89.88 242 GLU A C 1
ATOM 1871 O O . GLU A 1 242 ? 11.831 23.653 24.218 1.00 89.88 242 GLU A O 1
ATOM 1876 N N . VAL A 1 243 ? 11.731 23.410 26.452 1.00 93.38 243 VAL A N 1
ATOM 1877 C CA . VAL A 1 243 ? 11.294 22.014 26.445 1.00 93.38 243 VAL A CA 1
ATOM 1878 C C . VAL A 1 243 ? 10.128 21.874 27.406 1.00 93.38 243 VAL A C 1
ATOM 1880 O O . VAL A 1 243 ? 10.219 22.274 28.562 1.00 93.38 243 VAL A O 1
ATOM 1883 N N . ARG A 1 244 ? 9.037 21.273 26.937 1.00 93.00 244 ARG A N 1
ATOM 1884 C CA . ARG A 1 244 ? 7.860 20.975 27.752 1.00 93.00 244 ARG A CA 1
ATOM 1885 C C . ARG A 1 244 ? 7.525 19.500 27.633 1.00 93.00 244 ARG A C 1
ATOM 1887 O O . ARG A 1 244 ? 7.194 19.036 26.546 1.00 93.00 244 ARG A O 1
ATOM 1894 N N . VAL A 1 245 ? 7.604 18.762 28.735 1.00 91.56 245 VAL A N 1
ATOM 1895 C CA . VAL A 1 245 ? 7.325 17.319 28.766 1.00 91.56 245 VAL A CA 1
ATOM 1896 C C . VAL A 1 245 ? 5.957 17.029 29.376 1.00 91.56 245 VAL A C 1
ATOM 1898 O O . VAL A 1 245 ? 5.519 17.717 30.293 1.00 91.56 245 VAL A O 1
ATOM 1901 N N . PHE A 1 246 ? 5.296 15.987 28.878 1.00 92.25 246 PHE A N 1
ATOM 1902 C CA . PHE A 1 246 ? 4.044 15.451 29.408 1.00 92.25 246 PHE A CA 1
ATOM 1903 C C . PHE A 1 246 ? 4.212 13.941 29.631 1.00 92.25 246 PHE A C 1
ATOM 1905 O O . PHE A 1 246 ? 3.760 13.152 28.794 1.00 92.25 246 PHE A O 1
ATOM 1912 N N . PRO A 1 247 ? 4.883 13.526 30.725 1.00 87.31 247 PRO A N 1
ATOM 1913 C CA . PRO A 1 247 ? 5.228 12.125 30.978 1.00 87.31 247 PRO A CA 1
ATOM 1914 C C . PRO A 1 247 ? 4.013 11.196 30.983 1.00 87.31 247 PRO A C 1
ATOM 1916 O O . PRO A 1 247 ? 4.040 10.173 30.308 1.00 87.31 247 PRO A O 1
ATOM 1919 N N . ASP A 1 248 ? 2.910 11.611 31.614 1.00 82.81 248 ASP A N 1
ATOM 1920 C CA . ASP A 1 248 ? 1.665 10.825 31.693 1.00 82.81 248 ASP A CA 1
ATOM 1921 C C . ASP A 1 248 ? 1.058 10.507 30.320 1.00 82.81 248 ASP A C 1
ATOM 1923 O O . ASP A 1 248 ? 0.295 9.556 30.163 1.00 82.81 248 ASP A O 1
ATOM 1927 N N . LYS A 1 249 ? 1.375 11.326 29.312 1.00 86.69 249 LYS A N 1
ATOM 1928 C CA . LYS A 1 249 ? 0.878 11.182 27.940 1.00 86.69 249 LYS A CA 1
ATOM 1929 C C . LYS A 1 249 ? 1.956 10.712 26.959 1.00 86.69 249 LYS A C 1
ATOM 1931 O O . LYS A 1 249 ? 1.658 10.532 25.780 1.00 86.69 249 LYS A O 1
ATOM 1936 N N . GLY A 1 250 ? 3.195 10.545 27.421 1.00 86.56 250 GLY A N 1
ATOM 1937 C CA . GLY A 1 250 ? 4.327 10.068 26.632 1.00 86.56 250 GLY A CA 1
ATOM 1938 C C . GLY A 1 250 ? 4.740 10.969 25.464 1.00 86.56 250 GLY A C 1
ATOM 1939 O O . GLY A 1 250 ? 5.152 10.460 24.417 1.00 86.56 250 GLY A O 1
ATOM 1940 N N . TYR A 1 251 ? 4.607 12.295 25.600 1.00 93.62 251 TYR A N 1
ATOM 1941 C CA . TYR A 1 251 ? 5.058 13.245 24.575 1.00 93.62 251 TYR A CA 1
ATOM 1942 C C . TYR A 1 251 ? 5.664 14.533 25.143 1.00 93.62 251 TYR A C 1
ATOM 1944 O O . TYR A 1 251 ? 5.435 14.906 26.292 1.00 93.62 251 TYR A O 1
ATOM 1952 N N . SER A 1 252 ? 6.417 15.247 24.314 1.00 93.44 252 SER A N 1
ATOM 1953 C CA . SER A 1 252 ? 7.051 16.523 24.625 1.00 93.44 252 SER A CA 1
ATOM 1954 C C . SER A 1 252 ? 6.972 17.509 23.456 1.00 93.44 252 SER A C 1
ATOM 1956 O O . SER A 1 252 ? 6.689 17.140 22.314 1.00 93.44 252 SER A O 1
ATOM 1958 N N . PHE A 1 253 ? 7.221 18.780 23.759 1.00 95.62 253 PHE A N 1
ATOM 1959 C CA . PHE A 1 253 ? 7.482 19.829 22.782 1.00 95.62 253 PHE A CA 1
ATOM 1960 C C . PHE A 1 253 ? 8.876 20.401 23.011 1.00 95.62 253 PHE A C 1
ATOM 1962 O O . PHE A 1 253 ? 9.231 20.725 24.144 1.00 95.62 253 PHE A O 1
ATOM 1969 N N . VAL A 1 254 ? 9.642 20.550 21.937 1.00 94.88 254 VAL A N 1
ATOM 1970 C CA . VAL A 1 254 ? 10.983 21.136 21.935 1.00 94.88 254 VAL A CA 1
ATOM 1971 C C . VAL A 1 254 ? 10.973 22.317 20.975 1.00 94.88 254 VAL A C 1
ATOM 1973 O O . VAL A 1 254 ? 10.781 22.143 19.774 1.00 94.88 254 VAL A O 1
ATOM 1976 N N . ARG A 1 255 ? 11.140 23.532 21.495 1.00 93.00 255 ARG A N 1
ATOM 1977 C CA . ARG A 1 255 ? 11.238 24.753 20.692 1.00 93.00 255 ARG A CA 1
ATOM 1978 C C . ARG A 1 255 ? 12.703 25.088 20.449 1.00 93.00 255 ARG A C 1
ATOM 1980 O O . ARG A 1 255 ? 13.451 25.285 21.404 1.00 93.00 255 ARG A O 1
ATOM 1987 N N . PHE A 1 256 ? 13.086 25.195 19.186 1.00 93.94 256 PHE A N 1
ATOM 1988 C CA . PHE A 1 256 ? 14.396 25.665 18.749 1.00 93.94 256 PHE A CA 1
ATOM 1989 C C . PHE A 1 256 ? 14.403 27.181 18.531 1.00 93.94 256 PHE A C 1
ATOM 1991 O O . PHE A 1 256 ? 13.349 27.809 18.416 1.00 93.94 256 PHE A O 1
ATOM 1998 N N . SER A 1 257 ? 15.596 27.772 18.473 1.00 86.56 257 SER A N 1
ATOM 1999 C CA . SER A 1 257 ? 15.776 29.166 18.054 1.00 86.56 257 SER A CA 1
ATOM 2000 C C . SER A 1 257 ? 15.515 29.373 16.558 1.00 86.56 257 SER A C 1
ATOM 2002 O O . SER A 1 257 ? 15.063 30.446 16.173 1.00 86.56 257 SER A O 1
ATOM 2004 N N . ALA A 1 258 ? 15.751 28.347 15.734 1.00 87.31 258 ALA A N 1
ATOM 2005 C CA . ALA A 1 258 ? 15.623 28.396 14.280 1.00 87.31 258 ALA A CA 1
ATOM 2006 C C . ALA A 1 258 ? 14.686 27.302 13.746 1.00 87.31 258 ALA A C 1
ATOM 2008 O O . ALA A 1 258 ? 14.592 26.204 14.309 1.00 87.31 258 ALA A O 1
ATOM 2009 N N . HIS A 1 259 ? 14.002 27.614 12.647 1.00 88.75 259 HIS A N 1
ATOM 2010 C CA . HIS A 1 259 ? 13.048 26.726 11.987 1.00 88.75 259 HIS A CA 1
ATOM 2011 C C . HIS A 1 259 ? 13.760 25.541 11.323 1.00 88.75 259 HIS A C 1
ATOM 2013 O O . HIS A 1 259 ? 13.346 24.391 11.456 1.00 88.75 259 HIS A O 1
ATOM 2019 N N . GLU A 1 260 ? 14.903 25.803 10.701 1.00 88.25 260 GLU A N 1
ATOM 2020 C CA . GLU A 1 260 ? 15.767 24.821 10.053 1.00 88.25 260 GLU A CA 1
ATOM 2021 C C . GLU A 1 260 ? 16.252 23.768 11.056 1.00 88.25 260 GLU A C 1
ATOM 2023 O O . GLU A 1 260 ? 16.193 22.569 10.786 1.00 88.25 260 GLU A O 1
ATOM 2028 N N . SER A 1 261 ? 16.647 24.199 12.258 1.00 89.19 261 SER A N 1
ATOM 2029 C CA . SER A 1 261 ? 17.055 23.311 13.353 1.00 89.19 261 SER A CA 1
ATOM 2030 C C . SER A 1 261 ? 15.928 22.367 13.778 1.00 89.19 261 SER A C 1
ATOM 2032 O O . SER A 1 261 ? 16.151 21.172 13.981 1.00 89.19 261 SER A O 1
ATOM 2034 N N . ALA A 1 262 ? 14.697 22.881 13.863 1.00 89.75 262 ALA A N 1
ATOM 2035 C CA . ALA A 1 262 ? 13.518 22.075 14.166 1.00 89.75 262 ALA A CA 1
ATOM 2036 C C . ALA A 1 262 ? 13.202 21.071 13.039 1.00 89.75 262 ALA A C 1
ATOM 2038 O O . ALA A 1 262 ? 12.893 19.911 13.319 1.00 89.75 262 ALA A O 1
ATOM 2039 N N . ALA A 1 263 ? 13.351 21.470 11.773 1.00 90.00 263 ALA A N 1
ATOM 2040 C CA . ALA A 1 263 ? 13.176 20.580 10.626 1.00 90.00 263 ALA A CA 1
ATOM 2041 C C . ALA A 1 263 ? 14.232 19.458 10.597 1.00 90.00 263 ALA A C 1
ATOM 2043 O O . ALA A 1 263 ? 13.884 18.284 10.447 1.00 90.00 263 ALA A O 1
ATOM 2044 N N . HIS A 1 264 ? 15.511 19.786 10.817 1.00 89.19 264 HIS A N 1
ATOM 2045 C CA . HIS A 1 264 ? 16.597 18.804 10.921 1.00 89.19 264 HIS A CA 1
ATOM 2046 C C . HIS A 1 264 ? 16.376 17.808 12.063 1.00 89.19 264 HIS A C 1
ATOM 2048 O O . HIS A 1 264 ? 16.592 16.605 11.885 1.00 89.19 264 HIS A O 1
ATOM 2054 N N . ALA A 1 265 ? 15.900 18.294 13.210 1.00 88.06 265 ALA A N 1
ATOM 2055 C CA . ALA A 1 265 ? 15.533 17.459 14.342 1.00 88.06 265 ALA A CA 1
ATOM 2056 C C . ALA A 1 265 ? 14.392 16.488 14.004 1.00 88.06 265 ALA A C 1
ATOM 2058 O O . ALA A 1 265 ? 14.485 15.303 14.315 1.00 88.06 265 ALA A O 1
ATOM 2059 N N . ILE A 1 266 ? 13.333 16.954 13.330 1.00 89.44 266 ILE A N 1
ATOM 2060 C CA . ILE A 1 266 ? 12.212 16.098 12.911 1.00 89.44 266 ILE A CA 1
ATOM 2061 C C . ILE A 1 266 ? 12.696 14.991 11.974 1.00 89.44 266 ILE A C 1
ATOM 2063 O O . ILE A 1 266 ? 12.390 13.824 12.208 1.00 89.44 266 ILE A O 1
ATOM 2067 N N . VAL A 1 267 ? 13.477 15.334 10.948 1.00 83.06 267 VAL A N 1
ATOM 2068 C CA . VAL A 1 267 ? 14.003 14.360 9.979 1.00 83.06 267 VAL A CA 1
ATOM 2069 C C . VAL A 1 267 ? 14.863 13.297 10.654 1.00 83.06 267 VAL A C 1
ATOM 2071 O O . VAL A 1 267 ? 14.747 12.115 10.337 1.00 83.06 267 VAL A O 1
ATOM 2074 N N . SER A 1 268 ? 15.725 13.725 11.576 1.00 81.25 268 SER A N 1
ATOM 2075 C CA . SER A 1 268 ? 16.742 12.857 12.168 1.00 81.25 268 SER A CA 1
ATOM 2076 C C . SER A 1 268 ? 16.202 11.993 13.304 1.00 81.25 268 SER A C 1
ATOM 2078 O O . SER A 1 268 ? 16.682 10.880 13.489 1.00 81.25 268 SER A O 1
ATOM 2080 N N . VAL A 1 269 ? 15.227 12.493 14.071 1.00 86.44 269 VAL A N 1
ATOM 2081 C CA . VAL A 1 269 ? 14.727 11.821 15.282 1.00 86.44 269 VAL A CA 1
ATOM 2082 C C . VAL A 1 269 ? 13.433 11.046 15.018 1.00 86.44 269 VAL A C 1
ATOM 2084 O O . VAL A 1 269 ? 13.184 10.036 15.680 1.00 86.44 269 VAL A O 1
ATOM 2087 N N . ASN A 1 270 ? 12.615 11.440 14.035 1.00 86.12 270 ASN A N 1
ATOM 2088 C CA . ASN A 1 270 ? 11.372 10.730 13.732 1.00 86.12 270 ASN A CA 1
ATOM 2089 C C . ASN A 1 270 ? 11.630 9.269 13.317 1.00 86.12 270 ASN A C 1
ATOM 2091 O O . ASN A 1 270 ? 12.311 8.996 12.331 1.00 86.12 270 ASN A O 1
ATOM 2095 N N . GLY A 1 271 ? 11.025 8.327 14.039 1.00 73.94 271 GLY A N 1
ATOM 2096 C CA . GLY A 1 271 ? 11.173 6.890 13.813 1.00 73.94 271 GLY A CA 1
ATOM 2097 C C . GLY A 1 271 ? 12.421 6.272 14.447 1.00 73.94 271 GLY A C 1
ATOM 2098 O O . GLY A 1 271 ? 12.636 5.073 14.279 1.00 73.94 271 GLY A O 1
ATOM 2099 N N . THR A 1 272 ? 13.228 7.051 15.172 1.00 83.00 272 THR A N 1
ATOM 2100 C CA . THR A 1 272 ? 14.351 6.533 15.970 1.00 83.00 272 THR A CA 1
ATOM 2101 C C . THR A 1 272 ? 13.886 6.057 17.346 1.00 83.00 272 THR A C 1
ATOM 2103 O O . THR A 1 272 ? 12.710 6.180 17.694 1.00 83.00 272 THR A O 1
ATOM 2106 N N . THR A 1 273 ? 14.804 5.498 18.133 1.00 82.44 273 THR A N 1
ATOM 2107 C CA . THR A 1 273 ? 14.505 4.935 19.450 1.00 82.44 273 THR A CA 1
ATOM 2108 C C . THR A 1 273 ? 15.110 5.797 20.559 1.00 82.44 273 THR A C 1
ATOM 2110 O O . THR A 1 273 ? 16.320 6.008 20.572 1.00 82.44 273 THR A O 1
ATOM 2113 N N . ILE A 1 274 ? 14.290 6.235 21.519 1.00 84.12 274 ILE A N 1
ATOM 2114 C CA . ILE A 1 274 ? 14.712 6.904 22.760 1.00 84.12 274 ILE A CA 1
ATOM 2115 C C . ILE A 1 274 ? 14.309 6.009 23.936 1.00 84.12 274 ILE A C 1
ATOM 2117 O O . ILE A 1 274 ? 13.134 5.669 24.062 1.00 84.12 274 ILE A O 1
ATOM 2121 N N . GLU A 1 275 ? 15.258 5.606 24.789 1.00 81.19 275 GLU A N 1
ATOM 2122 C CA . GLU A 1 275 ? 14.997 4.724 25.947 1.00 81.19 275 GLU A CA 1
ATOM 2123 C C . GLU A 1 275 ? 14.228 3.438 25.569 1.00 81.19 275 GLU A C 1
ATOM 2125 O O . GLU A 1 275 ? 13.295 3.020 26.250 1.00 81.19 275 GLU A O 1
ATOM 2130 N N . GLY A 1 276 ? 14.548 2.836 24.418 1.00 74.88 276 GLY A N 1
ATOM 2131 C CA . GLY A 1 276 ? 13.858 1.639 23.912 1.00 74.88 276 GLY A CA 1
ATOM 2132 C C . GLY A 1 276 ? 12.500 1.894 23.242 1.00 74.88 276 GLY A C 1
ATOM 2133 O O . GLY A 1 276 ? 11.908 0.961 22.701 1.00 74.88 276 GLY A O 1
ATOM 2134 N N . HIS A 1 277 ? 12.026 3.142 23.204 1.00 76.81 277 HIS A N 1
ATOM 2135 C CA . HIS A 1 277 ? 10.748 3.517 22.607 1.00 76.81 277 HIS A CA 1
ATOM 2136 C C . HIS A 1 277 ? 10.923 4.174 21.242 1.00 76.81 277 HIS A C 1
ATOM 2138 O O . HIS A 1 277 ? 11.696 5.120 21.102 1.00 76.81 277 HIS A O 1
ATOM 2144 N N . VAL A 1 278 ? 10.166 3.717 20.242 1.00 80.31 278 VAL A N 1
ATOM 2145 C CA . VAL A 1 278 ? 10.147 4.358 18.921 1.00 80.31 278 VAL A CA 1
ATOM 2146 C C . VAL A 1 278 ? 9.399 5.681 19.014 1.00 80.31 278 VAL A C 1
ATOM 2148 O O . VAL A 1 278 ? 8.202 5.710 19.315 1.00 80.31 278 VAL A O 1
ATOM 2151 N N . VAL A 1 279 ? 10.096 6.774 18.721 1.00 86.44 279 VAL A N 1
ATOM 2152 C CA . VAL A 1 279 ? 9.536 8.119 18.811 1.00 86.44 279 VAL A CA 1
ATOM 2153 C C . VAL A 1 279 ? 9.056 8.630 17.467 1.00 86.44 279 VAL A C 1
ATOM 2155 O O . VAL A 1 279 ? 9.562 8.267 16.407 1.00 86.44 279 VAL A O 1
ATOM 2158 N N . LYS A 1 280 ? 8.049 9.493 17.510 1.00 86.62 280 LYS A N 1
ATOM 2159 C CA . LYS A 1 280 ? 7.492 10.177 16.351 1.00 86.62 280 LYS A CA 1
ATOM 2160 C C . LYS A 1 280 ? 7.683 11.672 16.519 1.00 86.62 280 LYS A C 1
ATOM 2162 O O . LYS A 1 280 ? 7.203 12.238 17.504 1.00 86.62 280 LYS A O 1
ATOM 2167 N N . CYS A 1 281 ? 8.347 12.295 15.554 1.00 88.38 281 CYS A N 1
ATOM 2168 C CA . CYS A 1 281 ? 8.602 13.728 15.560 1.00 88.38 281 CYS A CA 1
ATOM 2169 C C . CYS A 1 281 ? 7.848 14.411 14.423 1.00 88.38 281 CYS A C 1
ATOM 2171 O O . CYS A 1 281 ? 7.909 13.968 13.279 1.00 88.38 281 CYS A O 1
ATOM 2173 N N . TYR A 1 282 ? 7.144 15.492 14.750 1.00 92.44 282 TYR A N 1
ATOM 2174 C CA . TYR A 1 282 ? 6.363 16.299 13.810 1.00 92.44 282 TYR A CA 1
ATOM 2175 C C . TYR A 1 282 ? 6.418 17.770 14.214 1.00 92.44 282 TYR A C 1
ATOM 2177 O O . TYR A 1 282 ? 6.858 18.103 15.315 1.00 92.44 282 TYR A O 1
ATOM 2185 N N . TRP A 1 283 ? 5.913 18.656 13.361 1.00 93.25 283 TRP A N 1
ATOM 2186 C CA . TRP A 1 283 ? 5.681 20.041 13.750 1.00 93.25 283 TRP A CA 1
ATOM 2187 C C . TRP A 1 283 ? 4.667 20.131 14.894 1.00 93.25 283 TRP A C 1
ATOM 2189 O O . TRP A 1 283 ? 3.598 19.515 14.865 1.00 93.25 283 TRP A O 1
ATOM 2199 N N . GLY A 1 284 ? 5.011 20.904 15.922 1.00 87.88 284 GLY A N 1
ATOM 2200 C CA . GLY A 1 284 ? 4.069 21.319 16.950 1.00 87.88 284 GLY A CA 1
ATOM 2201 C C . GLY A 1 284 ? 2.983 22.198 16.335 1.00 87.88 284 GLY A C 1
ATOM 2202 O O . GLY A 1 284 ? 3.239 22.950 15.395 1.00 87.88 284 GLY A O 1
ATOM 2203 N N . LYS A 1 285 ? 1.758 22.101 16.862 1.00 84.31 285 LYS A N 1
ATOM 2204 C CA . LYS A 1 285 ? 0.654 22.955 16.412 1.00 84.31 285 LYS A CA 1
ATOM 2205 C C . LYS A 1 285 ? 0.988 24.419 16.694 1.00 84.31 285 LYS A C 1
ATOM 2207 O O . LYS A 1 285 ? 1.276 24.766 17.838 1.00 84.31 285 LYS A O 1
ATOM 2212 N N . GLU A 1 286 ? 0.902 25.255 15.666 1.00 70.81 286 GLU A N 1
ATOM 2213 C CA . GLU A 1 286 ? 1.070 26.702 15.786 1.00 70.81 286 GLU A CA 1
ATOM 2214 C C . GLU A 1 286 ? -0.067 27.270 16.645 1.00 70.81 286 GLU A C 1
ATOM 2216 O O . GLU A 1 286 ? -1.247 27.079 16.341 1.00 70.81 286 GLU A O 1
ATOM 2221 N N . THR A 1 287 ? 0.270 27.933 17.752 1.00 61.72 287 THR A N 1
ATOM 2222 C CA . THR A 1 287 ? -0.716 28.694 18.525 1.00 61.72 287 THR A CA 1
ATOM 2223 C C . THR A 1 287 ? -0.837 30.113 17.959 1.00 61.72 287 THR A C 1
ATOM 2225 O O . THR A 1 287 ? 0.152 30.653 17.458 1.00 61.72 287 THR A O 1
ATOM 2228 N N . PRO A 1 288 ? -2.017 30.755 18.051 1.00 52.50 288 PRO A N 1
ATOM 2229 C CA . PRO A 1 288 ? -2.228 32.125 17.568 1.00 52.50 288 PRO A CA 1
ATOM 2230 C C . PRO A 1 288 ? -1.236 33.147 18.143 1.00 52.50 288 PRO A C 1
ATOM 2232 O O . PRO A 1 288 ? -0.847 34.085 17.453 1.00 52.50 288 PRO A O 1
ATOM 2235 N N . ASP A 1 289 ? -0.757 32.933 19.372 1.00 53.19 289 ASP A N 1
ATOM 2236 C CA . ASP A 1 289 ? 0.262 33.777 20.008 1.00 53.19 289 ASP A CA 1
ATOM 2237 C C . ASP A 1 289 ? 1.593 33.812 19.235 1.00 53.19 289 ASP A C 1
ATOM 2239 O O . ASP A 1 289 ? 2.286 34.828 19.250 1.00 53.19 289 ASP A O 1
ATOM 2243 N N . MET A 1 290 ? 1.939 32.743 18.504 1.00 52.59 290 MET A N 1
ATOM 2244 C CA . MET A 1 290 ? 3.173 32.670 17.708 1.00 52.59 290 MET A CA 1
ATOM 2245 C C . MET A 1 290 ? 3.086 33.451 16.386 1.00 52.59 290 MET A C 1
ATOM 2247 O O . MET A 1 290 ? 4.112 33.907 15.883 1.00 52.59 290 MET A O 1
ATOM 2251 N N . LEU A 1 291 ? 1.880 33.648 15.840 1.00 48.91 291 LEU A N 1
ATOM 2252 C CA . LEU A 1 291 ? 1.645 34.466 14.640 1.00 48.91 291 LEU A CA 1
ATOM 2253 C C . LEU A 1 291 ? 1.844 35.964 14.927 1.00 48.91 291 LEU A C 1
ATOM 2255 O O . LEU A 1 291 ? 2.368 36.693 14.083 1.00 48.91 291 LEU A O 1
ATOM 2259 N N . ASN A 1 292 ? 1.507 36.413 16.140 1.00 46.66 292 ASN A N 1
ATOM 2260 C CA . ASN A 1 292 ? 1.654 37.813 16.549 1.00 46.66 292 ASN A CA 1
ATOM 2261 C C . ASN A 1 292 ? 3.121 38.237 16.730 1.00 46.66 292 ASN A C 1
ATOM 2263 O O . ASN A 1 292 ? 3.462 39.386 16.447 1.00 46.66 292 ASN A O 1
ATOM 2267 N N . THR A 1 293 ? 4.016 37.321 17.122 1.00 48.16 293 THR A N 1
ATOM 2268 C CA . THR A 1 293 ? 5.452 37.628 17.251 1.00 48.16 293 THR A CA 1
ATOM 2269 C C . THR A 1 293 ? 6.079 37.996 15.900 1.00 48.16 293 THR A C 1
ATOM 2271 O O . THR A 1 293 ? 6.905 38.900 15.836 1.00 48.16 293 THR A O 1
ATOM 2274 N N . VAL A 1 294 ? 5.637 37.378 14.796 1.00 44.28 294 VAL A N 1
ATOM 2275 C CA . VAL A 1 294 ? 6.123 37.685 13.433 1.00 44.28 294 VAL A CA 1
ATOM 2276 C C . VAL A 1 294 ? 5.722 39.094 12.995 1.00 44.28 294 VAL A C 1
ATOM 2278 O O . VAL A 1 294 ? 6.504 39.798 12.355 1.00 44.28 294 VAL A O 1
ATOM 2281 N N . GLN A 1 295 ? 4.516 39.530 13.361 1.00 39.69 295 GLN A N 1
ATOM 2282 C CA . GLN A 1 295 ? 4.024 40.874 13.058 1.00 39.69 295 GLN A CA 1
ATOM 2283 C C . GLN A 1 295 ? 4.756 41.941 13.884 1.00 39.69 295 GLN A C 1
ATOM 2285 O O . GLN A 1 295 ? 5.041 43.021 13.372 1.00 39.69 295 GLN A O 1
ATOM 2290 N N . GLN A 1 296 ? 5.138 41.611 15.120 1.00 42.66 296 GLN A N 1
ATOM 2291 C CA . GLN A 1 296 ? 5.909 42.494 15.995 1.00 42.66 296 GLN A CA 1
ATOM 2292 C C . GLN A 1 296 ? 7.390 42.597 15.592 1.00 42.66 296 GLN A C 1
ATOM 2294 O O . GLN A 1 296 ? 7.946 43.692 15.632 1.00 42.66 296 GLN A O 1
ATOM 2299 N N . VAL A 1 297 ? 8.014 41.502 15.137 1.00 45.72 297 VAL A N 1
ATOM 2300 C CA . VAL A 1 297 ? 9.402 41.511 14.632 1.00 45.72 297 VAL A CA 1
ATOM 2301 C C . VAL A 1 297 ? 9.491 42.248 13.291 1.00 45.72 297 VAL A C 1
ATOM 2303 O O . VAL A 1 297 ? 10.319 43.142 13.161 1.00 45.72 297 VAL A O 1
ATOM 2306 N N . ARG A 1 298 ? 8.575 41.999 12.339 1.00 44.06 298 ARG A N 1
ATOM 2307 C CA . ARG A 1 298 ? 8.535 42.746 11.063 1.00 44.06 298 ARG A CA 1
ATOM 2308 C C . ARG A 1 298 ? 8.242 44.238 11.247 1.00 44.06 298 ARG A C 1
ATOM 2310 O O . ARG A 1 298 ? 8.793 45.061 10.521 1.00 44.06 298 ARG A O 1
ATOM 2317 N N . ALA A 1 299 ? 7.405 44.606 12.219 1.00 42.34 299 ALA A N 1
ATOM 2318 C CA . ALA A 1 299 ? 7.179 46.009 12.569 1.00 42.34 299 ALA A CA 1
ATOM 2319 C C . ALA A 1 299 ? 8.403 46.643 13.260 1.00 42.34 299 ALA A C 1
ATOM 2321 O O . ALA A 1 299 ? 8.706 47.808 13.008 1.00 42.34 299 ALA A O 1
ATOM 2322 N N . GLY A 1 300 ? 9.130 45.882 14.086 1.00 43.62 300 GLY A N 1
ATOM 2323 C CA . GLY A 1 300 ? 10.354 46.326 14.761 1.00 43.62 300 GLY A CA 1
ATOM 2324 C C . GLY A 1 300 ? 11.553 46.509 13.823 1.00 43.62 300 GLY A C 1
ATOM 2325 O O . GLY A 1 300 ? 12.296 47.477 13.975 1.00 43.62 300 GLY A O 1
ATOM 2326 N N . GLU A 1 301 ? 11.710 45.637 12.823 1.00 47.56 301 GLU A N 1
ATOM 2327 C CA . GLU A 1 301 ? 12.723 45.774 11.764 1.00 47.56 301 GLU A CA 1
ATOM 2328 C C . GLU A 1 301 ? 12.402 46.949 10.833 1.00 47.56 301 GLU A C 1
ATOM 2330 O O . GLU A 1 301 ? 13.292 47.720 10.471 1.00 47.56 301 GLU A O 1
ATOM 2335 N N . SER A 1 302 ? 11.118 47.155 10.516 1.00 47.25 302 SER A N 1
ATOM 2336 C CA . SER A 1 302 ? 10.696 48.322 9.743 1.00 47.25 302 SER A CA 1
ATOM 2337 C C . SER A 1 302 ? 10.946 49.622 10.510 1.00 47.25 302 SER A C 1
ATOM 2339 O O . SER A 1 302 ? 11.406 50.572 9.893 1.00 47.25 302 SER A O 1
ATOM 2341 N N . LEU A 1 303 ? 10.700 49.669 11.829 1.00 48.00 303 LEU A N 1
ATOM 2342 C CA . LEU A 1 303 ? 10.928 50.852 12.674 1.00 48.00 303 LEU A CA 1
ATOM 2343 C C . LEU A 1 303 ? 12.414 51.189 12.867 1.00 48.00 303 LEU A C 1
ATOM 2345 O O . LEU A 1 303 ? 12.764 52.368 12.813 1.00 48.00 303 LEU A O 1
ATOM 2349 N N . HIS A 1 304 ? 13.287 50.186 13.025 1.00 49.09 304 HIS A N 1
ATOM 2350 C CA . HIS A 1 304 ? 14.740 50.407 13.018 1.00 49.09 304 HIS A CA 1
ATOM 2351 C C . HIS A 1 304 ? 15.213 50.972 11.675 1.00 49.09 304 HIS A C 1
ATOM 2353 O O . HIS A 1 304 ? 15.958 51.946 11.660 1.00 49.09 304 HIS A O 1
ATOM 2359 N N . SER A 1 305 ? 14.694 50.458 10.555 1.00 51.19 305 SER A N 1
ATOM 2360 C CA . SER A 1 305 ? 15.054 50.966 9.229 1.00 51.19 305 SER A CA 1
ATOM 2361 C C . SER A 1 305 ? 14.609 52.420 8.997 1.00 51.19 305 SER A C 1
ATOM 2363 O O . SER A 1 305 ? 15.366 53.186 8.404 1.00 51.19 305 SER A O 1
ATOM 2365 N N . VAL A 1 306 ? 13.440 52.855 9.501 1.00 51.16 306 VAL A N 1
ATOM 2366 C CA . VAL A 1 306 ? 13.033 54.279 9.403 1.00 51.16 306 VAL A CA 1
ATOM 2367 C C . VAL A 1 306 ? 13.801 55.186 10.367 1.00 51.16 306 VAL A C 1
ATOM 2369 O O . VAL A 1 306 ? 14.038 56.344 10.030 1.00 51.16 306 VAL A O 1
ATOM 2372 N N . LEU A 1 307 ? 14.197 54.694 11.547 1.00 50.41 307 LEU A N 1
ATOM 2373 C CA . LEU A 1 307 ? 15.029 55.455 12.487 1.00 50.41 307 LEU A CA 1
ATOM 2374 C C . LEU A 1 307 ? 16.453 55.647 11.948 1.00 50.41 307 LEU A C 1
ATOM 2376 O O . LEU A 1 307 ? 16.960 56.764 12.023 1.00 50.41 307 LEU A O 1
ATOM 2380 N N . ASP A 1 308 ? 17.043 54.628 11.316 1.00 51.16 308 ASP A N 1
ATOM 2381 C CA . ASP A 1 308 ? 18.327 54.750 10.609 1.00 51.16 308 ASP A CA 1
ATOM 2382 C C . ASP A 1 308 ? 18.237 55.723 9.418 1.00 51.16 308 ASP A C 1
ATOM 2384 O O . ASP A 1 308 ? 19.144 56.525 9.194 1.00 51.16 308 ASP A O 1
ATOM 2388 N N . PHE A 1 309 ? 17.110 55.740 8.694 1.00 49.53 309 PHE A N 1
ATOM 2389 C CA . PHE A 1 309 ? 16.890 56.683 7.587 1.00 49.53 309 PHE A CA 1
ATOM 2390 C C . PHE A 1 309 ? 16.714 58.142 8.061 1.00 49.53 309 PHE A C 1
ATOM 2392 O O . PHE A 1 309 ? 17.135 59.085 7.384 1.00 49.53 309 PHE A O 1
ATOM 2399 N N . LEU A 1 310 ? 16.113 58.346 9.238 1.00 47.47 310 LEU A N 1
ATOM 2400 C CA . LEU A 1 310 ? 15.926 59.669 9.846 1.00 47.47 310 LEU A CA 1
ATOM 2401 C C . LEU A 1 310 ? 17.186 60.187 10.555 1.00 47.47 310 LEU A C 1
ATOM 2403 O O . LEU A 1 310 ? 17.407 61.397 10.560 1.00 47.47 310 LEU A O 1
ATOM 2407 N N . LEU A 1 311 ? 18.027 59.305 11.104 1.00 47.56 311 LEU A N 1
ATOM 2408 C CA . LEU A 1 311 ? 19.309 59.667 11.725 1.00 47.56 311 LEU A CA 1
ATOM 2409 C C . LEU A 1 311 ? 20.401 60.020 10.701 1.00 47.56 311 LEU A C 1
ATOM 2411 O O . LEU A 1 311 ? 21.340 60.724 11.057 1.00 47.56 311 LEU A O 1
ATOM 2415 N N . TRP A 1 312 ? 20.258 59.608 9.436 1.00 41.81 312 TRP A N 1
ATOM 2416 C CA . TRP A 1 312 ? 21.158 60.006 8.341 1.00 41.81 312 TRP A CA 1
ATOM 2417 C C . TRP A 1 312 ? 20.753 61.329 7.654 1.00 41.81 312 TRP A C 1
ATOM 2419 O O . TRP A 1 312 ? 21.542 61.918 6.921 1.00 41.81 312 TRP A O 1
ATOM 2429 N N . SER A 1 313 ? 19.530 61.826 7.871 1.00 47.41 313 SER A N 1
ATOM 2430 C CA . SER A 1 313 ? 18.977 62.971 7.119 1.00 47.41 313 SER A CA 1
ATOM 2431 C C . SER A 1 313 ? 19.064 64.330 7.840 1.00 47.41 313 SER A C 1
ATOM 2433 O O . SER A 1 313 ? 18.276 65.230 7.538 1.00 47.41 313 SER A O 1
ATOM 2435 N N . LYS A 1 314 ? 19.999 64.509 8.781 1.00 44.44 314 LYS A N 1
ATOM 2436 C CA . LYS A 1 314 ? 20.315 65.814 9.388 1.00 44.44 314 LYS A CA 1
ATOM 2437 C C . LYS A 1 314 ? 21.810 66.067 9.479 1.00 44.44 314 LYS A C 1
ATOM 2439 O O . LYS A 1 314 ? 22.525 65.146 9.918 1.00 44.44 314 LYS A O 1
#

Organism: Engystomops pustulosus (NCBI:txid76066)

Secondary structure (DSSP, 8-state):
--TTS--EEEEES--TT--HHHHHHHHTTTS-EEEEEEE--TTSPPPEEEEEESSHHHHHHHHHHHTT-EETTEE-EEEEPPPTT--SS---SS--SSSTTSSSSEEEEEES--TT--HHHHHHHHGGGS-EEEEEEEE-TTT--EEEEEEEEESSHHHHHHHHHHHTT-EETTEE-EEEE---PPPP-------------HHHHHTTS-TT--EEEEE---SS--HHHHHHHHGGGS-EEEEEEEGGGTEEEEEESSHHHHHHHHHHHTT-EETTEEPEEEEPPPPHHHHHHHHHHHHHHHHHHHHHHHHS--

pLDDT: mean 76.41, std 18.52, range [32.84, 95.62]

Sequence (314 aa):
MEDEMPRTLYVGNLSRDVTEALILQVFSQIGPCKSCKMIMDTAGNDPYCFVEFFEHRHAAASLAAMNGRKIMGKEVKVNWATTPSSQKKDANSSSVVSTLRSQDHFHVFVGDLSPEITTDDIKAAFGPFGRISDARVVKDMTTGKSKGYGFVSFFNKWDAENAIAQMGGQWLGGRQIRTNWATRKPPAPKSTYESNTKQLSYEEVVNQSSPSNCTVYCGGVTSGLTEQLMRQTFSPFGQIMEVRVFPDKGYSFVRFSAHESAAHAIVSVNGTTIEGHVVKCYWGKETPDMLNTVQQVRAGESLHSVLDFLLWSK

InterPro domains:
  IPR000504 RNA recognition motif domain [PF00076] (9-77)
  IPR000504 RNA recognition motif domain [PF00076] (108-178)
  IPR000504 RNA recognition motif domain [PF00076] (216-280)
  IPR000504 RNA recognition motif domain [PS50102] (7-83)
  IPR000504 RNA recognition motif domain [PS50102] (106-184)
  IPR000504 RNA recognition motif domain [PS50102] (214-286)
  IPR000504 RNA recognition motif domain [SM00360] (8-79)
  IPR000504 RNA recognition motif domain [SM00360] (107-180)
  IPR000504 RNA recognition motif domain [SM00360] (215-282)
  IPR003954 RNA recognition motif domain, eukaryotic-type [SM00361] (8-79)
  IPR003954 RNA recognition motif domain, eukaryotic-type [SM00361] (107-180)
  IPR003954 RNA recognition motif domain, eukaryotic-type [SM00361] (215-282)
  IPR012677 Nucleotide-binding alpha-beta plait domain superfamily [G3DSA:3.30.70.330] (1-87)
  IPR012677 Nucleotide-binding alpha-beta plait domain superfamily [G3DSA:3.30.70.330] (88-192)
  IPR012677 Nucleotide-binding alpha-beta plait domain superfamily [G3DSA:3.30.70.330] (193-294)
  IPR034496 TIAR, RNA recognition motif 3 [cd12620] (214-286)
  IPR034827 TIA-1, RNA recognition motif 1 [cd12615] (8-81)
  IPR034830 TIA-1, RNA recognition motif 2 [cd12618] (104-181)
  IPR035979 RNA-binding domain superfamily [SSF54928] (6-87)
  IPR035979 RNA-binding domain superfamily [SSF54928] (100-190)

Mean predicted aligned error: 21.04 Å

Radius of gyration: 29.62 Å; Cα contacts (8 Å, |Δi|>4): 534; chains: 1; bounding box: 66×95×58 Å

Nearest PDB structures (foldseek):
  2mjn-assembly1_A  TM=4.797E-01  e=4.017E-32  Homo sapiens
  1x4g-assembly1_A  TM=8.778E-01  e=3.491E-15  Homo sapiens
  2rne-assembly1_A  TM=7.181E-01  e=4.279E-17  Mus musculus
  5m8i-assembly1_A  TM=9.134E-01  e=2.373E-07  Homo sapiens
  7slq-assembly1_B  TM=2.760E-01  e=2.627E-08  Homo sapiens